Protein AF-A0AAD7J1I1-F1 (afdb_monomer)

Nearest PDB structures (foldseek):
  6vfk-assembly1_B  TM=2.186E-01  e=7.785E-01  synthetic construct
  4cr3-assembly1_S  TM=1.951E-01  e=7.842E+00  Saccharomyces cerevisiae

Secondary structure (DSSP, 8-state):
-------------SS---HHHHHH-GGGS--PPP--TTHHHHHHHHHTS-HHHHHHHHHHHH-HHHHHHHHHS-GGGS-GGGHHHHHHHHHHHHHHHHHS-HHHHHHTTSS-TTS-HHHHHHHHHHHHHHHHHHHHHHTT-HHHHHHHHHHHHHHHHHHT-GGGGG-HHHHHHTT-S-HHHHHHHHHHHGGG----GGGGSSGGG-GGGHHHHHHHHHHHHHH-TTSS-HHHHHHHHTTT-HHHHHHTSHHHHHH----HHHHHHHT-B-TTT--BTTTS----SSS-S-HHHHHHHHHHHHHHHHHHHHHHHHHHHHHHTT-

Structure (mmCIF, N/CA/C/O backbone):
data_AF-A0AAD7J1I1-F1
#
_entry.id   AF-A0AAD7J1I1-F1
#
loop_
_atom_site.group_PDB
_atom_site.id
_atom_site.type_symbol
_atom_site.label_atom_id
_atom_site.label_alt_id
_atom_site.label_comp_id
_atom_site.label_asym_id
_atom_site.label_entity_id
_atom_site.label_seq_id
_atom_site.pdbx_PDB_ins_code
_atom_site.Cartn_x
_atom_site.Cartn_y
_atom_site.Cartn_z
_atom_site.occupancy
_atom_site.B_iso_or_equiv
_atom_site.auth_seq_id
_atom_site.auth_comp_id
_atom_site.auth_asym_id
_atom_site.auth_atom_id
_atom_site.pdbx_PDB_model_num
ATOM 1 N N . MET A 1 1 ? -12.500 17.098 -21.695 1.00 29.34 1 MET A N 1
ATOM 2 C CA . MET A 1 1 ? -13.279 15.993 -21.097 1.00 29.34 1 MET A CA 1
ATOM 3 C C . MET A 1 1 ? -13.224 14.833 -22.074 1.00 29.34 1 MET A C 1
ATOM 5 O O . MET A 1 1 ? -13.901 14.888 -23.088 1.00 29.34 1 MET A O 1
ATOM 9 N N . MET A 1 2 ? -12.318 13.879 -21.853 1.00 24.81 2 MET A N 1
ATOM 10 C CA . MET A 1 2 ? -12.228 12.659 -22.660 1.00 24.81 2 MET A CA 1
ATOM 11 C C . MET A 1 2 ? -13.027 11.571 -21.945 1.00 24.81 2 MET A C 1
ATOM 13 O O . MET A 1 2 ? -12.661 11.165 -20.845 1.00 24.81 2 MET A O 1
ATOM 17 N N . GLU A 1 3 ? -14.133 11.144 -22.549 1.00 23.48 3 GLU A N 1
ATOM 18 C CA . GLU A 1 3 ? -14.830 9.921 -22.157 1.00 23.48 3 GLU A CA 1
ATOM 19 C C . GLU A 1 3 ? -13.952 8.717 -22.516 1.00 23.48 3 GLU A C 1
ATOM 21 O O . GLU A 1 3 ? -13.715 8.431 -23.691 1.00 23.48 3 GLU A O 1
ATOM 26 N N . PHE A 1 4 ? -13.472 7.999 -21.503 1.00 25.36 4 PHE A N 1
ATOM 27 C CA . PHE A 1 4 ? -12.880 6.679 -21.680 1.00 25.36 4 PHE A CA 1
ATOM 28 C C . PHE A 1 4 ? -14.007 5.651 -21.776 1.00 25.36 4 PHE A C 1
ATOM 30 O O . PHE A 1 4 ? -14.615 5.282 -20.772 1.00 25.36 4 PHE A O 1
ATOM 37 N N . ARG A 1 5 ? -14.291 5.177 -22.992 1.00 26.41 5 ARG A N 1
ATOM 38 C CA . ARG A 1 5 ? -15.084 3.961 -23.181 1.00 26.41 5 ARG A CA 1
ATOM 39 C C . ARG A 1 5 ? -14.188 2.756 -22.921 1.00 26.41 5 ARG A C 1
ATOM 41 O O . ARG A 1 5 ? -13.254 2.495 -23.675 1.00 26.41 5 ARG A O 1
ATOM 48 N N . VAL A 1 6 ? -14.491 2.043 -21.842 1.00 30.53 6 VAL A N 1
ATOM 49 C CA . VAL A 1 6 ? -14.031 0.676 -21.590 1.00 30.53 6 VAL A CA 1
ATOM 50 C C . VAL A 1 6 ? -14.635 -0.198 -22.693 1.00 30.53 6 VAL A C 1
ATOM 52 O O . VAL A 1 6 ? -15.801 -0.565 -22.619 1.00 30.53 6 VAL A O 1
ATOM 55 N N . LEU A 1 7 ? -13.881 -0.432 -23.768 1.00 28.47 7 LEU A N 1
ATOM 56 C CA . LEU A 1 7 ? -14.262 -1.357 -24.834 1.00 28.47 7 LEU A CA 1
ATOM 57 C C . LEU A 1 7 ? -13.761 -2.760 -24.479 1.00 28.47 7 LEU A C 1
ATOM 59 O O . LEU A 1 7 ? -12.559 -3.007 -24.438 1.00 28.47 7 LEU A O 1
ATOM 63 N N . ASP A 1 8 ? -14.733 -3.618 -24.177 1.00 25.89 8 ASP A N 1
ATOM 64 C CA . ASP A 1 8 ? -14.805 -5.063 -24.391 1.00 25.89 8 ASP A CA 1
ATOM 65 C C . ASP A 1 8 ? -13.510 -5.880 -24.250 1.00 25.89 8 ASP A C 1
ATOM 67 O O . ASP A 1 8 ? -12.739 -6.098 -25.186 1.00 25.89 8 ASP A O 1
ATOM 71 N N . LEU A 1 9 ? -13.367 -6.460 -23.054 1.00 31.67 9 LEU A N 1
ATOM 72 C CA . LEU A 1 9 ? -12.684 -7.731 -22.849 1.00 31.67 9 LEU A CA 1
ATOM 73 C C . LEU A 1 9 ? -13.368 -8.821 -23.692 1.00 31.67 9 LEU A C 1
ATOM 75 O O . LEU A 1 9 ? -14.356 -9.421 -23.277 1.00 31.67 9 LEU A O 1
ATOM 79 N N . VAL A 1 10 ? -12.782 -9.141 -24.840 1.00 26.36 10 VAL A N 1
ATOM 80 C CA . VAL A 1 10 ? -12.863 -10.485 -25.415 1.00 26.36 10 VAL A CA 1
ATOM 81 C C . VAL A 1 10 ? -11.433 -10.934 -25.662 1.00 26.36 10 VAL A C 1
ATOM 83 O O . VAL A 1 10 ? -10.796 -10.556 -26.644 1.00 26.36 10 VAL A O 1
ATOM 86 N N . MET A 1 11 ? -10.899 -11.724 -24.731 1.00 29.36 11 MET A N 1
ATOM 87 C CA . MET A 1 11 ? -9.698 -12.505 -24.998 1.00 29.36 11 MET A CA 1
ATOM 88 C C . MET A 1 11 ? -10.046 -13.516 -26.092 1.00 29.36 11 MET A C 1
ATOM 90 O O . MET A 1 11 ? -10.770 -14.477 -25.847 1.00 29.36 11 MET A O 1
ATOM 94 N N . VAL A 1 12 ? -9.569 -13.280 -27.313 1.00 28.20 12 VAL A N 1
ATOM 95 C CA . VAL A 1 12 ? -9.638 -14.270 -28.391 1.00 28.20 12 VAL A CA 1
ATOM 96 C C . VAL A 1 12 ? -8.556 -15.324 -28.119 1.00 28.20 12 VAL A C 1
ATOM 98 O O . VAL A 1 12 ? -7.382 -14.958 -28.020 1.00 28.20 12 VAL A O 1
ATOM 101 N N . PRO A 1 13 ? -8.895 -16.620 -27.989 1.00 35.59 13 PRO A N 1
ATOM 102 C CA . PRO A 1 13 ? -7.907 -17.669 -27.799 1.00 35.59 13 PRO A CA 1
ATOM 103 C C . PRO A 1 13 ? -7.256 -17.973 -29.151 1.00 35.59 13 PRO A C 1
ATOM 105 O O . PRO A 1 13 ? -7.807 -18.684 -29.987 1.00 35.59 13 PRO A O 1
ATOM 108 N N . GLY A 1 14 ? -6.081 -17.396 -29.379 1.00 34.22 14 GLY A N 1
ATOM 109 C CA . GLY A 1 14 ? -5.281 -17.669 -30.566 1.00 34.22 14 GLY A CA 1
ATOM 110 C C . GLY A 1 14 ? -3.841 -17.219 -30.368 1.00 34.22 14 GLY A C 1
ATOM 111 O O . GLY A 1 14 ? -3.523 -16.057 -30.584 1.00 34.22 14 GLY A O 1
ATOM 112 N N . ASN A 1 15 ? -2.981 -18.165 -29.988 1.00 37.38 15 ASN A N 1
ATOM 113 C CA . ASN A 1 15 ? -1.511 -18.090 -30.011 1.00 37.38 15 ASN A CA 1
ATOM 114 C C . ASN A 1 15 ? -0.779 -17.285 -28.923 1.00 37.38 15 ASN A C 1
ATOM 116 O O . ASN A 1 15 ? 0.412 -17.021 -29.081 1.00 37.38 15 ASN A O 1
ATOM 120 N N . ALA A 1 16 ? -1.409 -16.958 -27.796 1.00 40.34 16 ALA A N 1
ATOM 121 C CA . ALA A 1 16 ? -0.648 -16.561 -26.613 1.00 40.34 16 ALA A CA 1
ATOM 122 C C . ALA A 1 16 ? -0.355 -17.812 -25.779 1.00 40.34 16 ALA A C 1
ATOM 124 O O . ALA A 1 16 ? -1.265 -18.363 -25.159 1.00 40.34 16 ALA A O 1
ATOM 125 N N . GLY A 1 17 ? 0.902 -18.262 -25.780 1.00 46.44 17 GLY A N 1
ATOM 126 C CA . GLY A 1 17 ? 1.367 -19.176 -24.743 1.00 46.44 17 GLY A CA 1
ATOM 127 C C . GLY A 1 17 ? 1.052 -18.582 -23.370 1.00 46.44 17 GLY A C 1
ATOM 128 O O . GLY A 1 17 ? 1.041 -17.358 -23.197 1.00 46.44 17 GLY A O 1
ATOM 129 N N . THR A 1 18 ? 0.709 -19.425 -22.404 1.00 56.44 18 THR A N 1
ATOM 130 C CA . THR A 1 18 ? 0.341 -18.948 -21.066 1.00 56.44 18 THR A CA 1
ATOM 131 C C . THR A 1 18 ? 1.494 -18.129 -20.469 1.00 56.44 18 THR A C 1
ATOM 133 O O . THR A 1 18 ? 2.662 -18.375 -20.767 1.00 56.44 18 THR A O 1
ATOM 136 N N . ALA A 1 19 ? 1.207 -17.162 -19.588 1.00 50.47 19 ALA A N 1
ATOM 137 C CA . ALA A 1 19 ? 2.258 -16.390 -18.905 1.00 50.47 19 ALA A CA 1
ATOM 138 C C . ALA A 1 19 ? 3.308 -17.299 -18.222 1.00 50.47 19 ALA A C 1
ATOM 140 O O . ALA A 1 19 ? 4.477 -16.938 -18.111 1.00 50.47 19 ALA A O 1
ATOM 141 N N . LYS A 1 20 ? 2.889 -18.510 -17.836 1.00 50.19 20 LYS A N 1
ATOM 142 C CA . LYS A 1 20 ? 3.739 -19.583 -17.323 1.00 50.19 20 LYS A CA 1
ATOM 143 C C . LYS A 1 20 ? 4.720 -20.130 -18.374 1.00 50.19 20 LYS A C 1
ATOM 145 O O . LYS A 1 20 ? 5.903 -20.243 -18.085 1.00 50.19 20 LYS A O 1
ATOM 150 N N . GLU A 1 21 ? 4.270 -20.394 -19.599 1.00 55.12 21 GLU A N 1
ATOM 151 C CA . GLU A 1 21 ? 5.130 -20.862 -20.703 1.00 55.12 21 GLU A CA 1
ATOM 152 C C . GLU A 1 21 ? 6.174 -19.814 -21.111 1.00 55.12 21 GLU A C 1
ATOM 154 O O . GLU A 1 21 ? 7.319 -20.155 -21.405 1.00 55.12 21 GLU A O 1
ATOM 159 N N . MET A 1 22 ? 5.819 -18.525 -21.073 1.00 51.75 22 MET A N 1
ATOM 160 C CA . MET A 1 22 ? 6.777 -17.442 -21.339 1.00 51.75 22 MET A CA 1
ATOM 161 C C . MET A 1 22 ? 7.829 -17.296 -20.227 1.00 51.75 22 MET A C 1
ATOM 163 O O . MET A 1 22 ? 8.936 -16.828 -20.486 1.00 51.75 22 MET A O 1
ATOM 167 N N . GLN A 1 23 ? 7.500 -17.695 -18.995 1.00 51.28 23 GLN A N 1
ATOM 168 C CA . GLN A 1 23 ? 8.418 -17.657 -17.855 1.00 51.28 23 GLN A CA 1
ATOM 169 C C . GLN A 1 23 ? 9.436 -18.807 -17.880 1.00 51.28 23 GLN A C 1
ATOM 171 O O . GLN A 1 23 ? 10.553 -18.639 -17.392 1.00 51.28 23 GLN A O 1
ATOM 176 N N . GLU A 1 24 ? 9.061 -19.961 -18.433 1.00 60.38 24 GLU A N 1
ATOM 177 C CA . GLU A 1 24 ? 9.880 -21.178 -18.423 1.00 60.38 24 GLU A CA 1
ATOM 178 C C . GLU A 1 24 ? 10.941 -21.219 -19.539 1.00 60.38 24 GLU A C 1
ATOM 180 O O . GLU A 1 24 ? 11.884 -21.998 -19.425 1.00 60.38 24 GLU A O 1
ATOM 185 N N . ARG A 1 25 ? 10.821 -20.392 -20.593 1.00 61.00 25 ARG A N 1
ATOM 186 C CA . ARG A 1 25 ? 11.729 -20.403 -21.763 1.00 61.00 25 ARG A CA 1
ATOM 187 C C . ARG A 1 25 ? 12.093 -18.998 -22.281 1.00 61.00 25 ARG A C 1
ATOM 189 O O . ARG A 1 25 ? 11.770 -18.658 -23.419 1.00 61.00 25 ARG A O 1
ATOM 196 N N . PRO A 1 26 ? 12.714 -18.130 -21.465 1.00 48.97 26 PRO A N 1
ATOM 197 C CA . PRO A 1 26 ? 12.995 -16.744 -21.852 1.00 48.97 26 PRO A CA 1
ATOM 198 C C . PRO A 1 26 ? 13.961 -16.600 -23.046 1.00 48.97 26 PRO A C 1
ATOM 200 O O . PRO A 1 26 ? 13.913 -15.587 -23.739 1.00 48.97 26 PRO A O 1
ATOM 203 N N . GLU A 1 27 ? 14.815 -17.592 -23.302 1.00 53.09 27 GLU A N 1
ATOM 204 C CA . GLU A 1 27 ? 15.823 -17.612 -24.372 1.00 53.09 27 GLU A CA 1
ATOM 205 C C . GLU A 1 27 ? 15.269 -17.745 -25.799 1.00 53.09 27 GLU A C 1
ATOM 207 O O . GLU A 1 27 ? 15.967 -17.397 -26.749 1.00 53.09 27 GLU A O 1
ATOM 212 N N . ASP A 1 28 ? 14.024 -18.195 -25.968 1.00 55.00 28 ASP A N 1
ATOM 213 C CA . ASP A 1 28 ? 13.433 -18.427 -27.294 1.00 55.00 28 ASP A CA 1
ATOM 214 C C . ASP A 1 28 ? 12.811 -17.172 -27.928 1.00 55.00 28 ASP A C 1
ATOM 216 O O . ASP A 1 28 ? 12.264 -17.228 -29.032 1.00 55.00 28 ASP A O 1
ATOM 220 N N . TYR A 1 29 ? 12.865 -16.028 -27.243 1.00 52.59 29 TYR A N 1
ATOM 221 C CA . TYR A 1 29 ? 12.223 -14.795 -27.689 1.00 52.59 29 TYR A CA 1
ATOM 222 C C . TYR A 1 29 ? 13.262 -13.777 -28.179 1.00 52.59 29 TYR A C 1
ATOM 224 O O . TYR A 1 29 ? 14.053 -13.241 -27.404 1.00 52.59 29 TYR A O 1
ATOM 232 N N . GLU A 1 30 ? 13.229 -13.458 -29.477 1.00 43.00 30 GLU A N 1
ATOM 233 C CA . GLU A 1 30 ? 14.039 -12.382 -30.059 1.00 43.00 30 GLU A CA 1
ATOM 234 C C . GLU A 1 30 ? 13.600 -11.010 -29.508 1.00 43.00 30 GLU A C 1
ATOM 236 O O . GLU A 1 30 ? 12.418 -10.642 -29.536 1.00 43.00 30 GLU A O 1
ATOM 241 N N . VAL A 1 31 ? 14.560 -10.227 -29.003 1.00 43.62 31 VAL A N 1
ATOM 242 C CA . VAL A 1 31 ? 14.321 -8.873 -28.481 1.00 43.62 31 VAL A CA 1
ATOM 243 C C . VAL A 1 31 ? 13.973 -7.944 -29.648 1.00 43.62 31 VAL A C 1
ATOM 245 O O . VAL A 1 31 ? 14.848 -7.448 -30.350 1.00 43.62 31 VAL A O 1
ATOM 248 N N . VAL A 1 32 ? 12.677 -7.708 -29.858 1.00 42.94 32 VAL A N 1
ATOM 249 C CA . VAL A 1 32 ? 12.174 -6.816 -30.914 1.00 42.94 32 VAL A CA 1
ATOM 250 C C . VAL A 1 32 ? 12.535 -5.359 -30.611 1.00 42.94 32 VAL A C 1
ATOM 252 O O . VAL A 1 32 ? 12.213 -4.834 -29.543 1.00 42.94 32 VAL A O 1
ATOM 255 N N . THR A 1 33 ? 13.168 -4.701 -31.581 1.00 43.03 33 THR A N 1
ATOM 256 C CA . THR A 1 33 ? 13.601 -3.301 -31.539 1.00 43.03 33 THR A CA 1
ATOM 257 C C . THR A 1 33 ? 12.417 -2.346 -31.353 1.00 43.03 33 THR A C 1
ATOM 259 O O . THR A 1 33 ? 11.437 -2.393 -32.097 1.00 43.03 33 THR A O 1
ATOM 262 N N . LEU A 1 34 ? 12.493 -1.464 -30.353 1.00 46.81 34 LEU A N 1
ATOM 263 C CA . LEU A 1 34 ? 11.453 -0.475 -30.058 1.00 46.81 34 LEU A CA 1
ATOM 264 C C . LEU A 1 34 ? 11.608 0.757 -30.969 1.00 46.81 34 LEU A C 1
ATOM 266 O O . LEU A 1 34 ? 12.658 1.399 -30.974 1.00 46.81 34 LEU A O 1
ATOM 270 N N . ILE A 1 35 ? 10.565 1.113 -31.723 1.00 43.22 35 ILE A N 1
ATOM 271 C CA . ILE A 1 35 ? 10.581 2.264 -32.640 1.00 43.22 35 ILE A CA 1
ATOM 272 C C . ILE A 1 35 ? 10.202 3.538 -31.867 1.00 43.22 35 ILE A C 1
ATOM 274 O O . ILE A 1 35 ? 9.043 3.726 -31.507 1.00 43.22 35 ILE A O 1
ATOM 278 N N . TYR A 1 36 ? 11.171 4.432 -31.641 1.00 48.69 36 TYR A N 1
ATOM 279 C CA . TYR A 1 36 ? 10.966 5.762 -31.044 1.00 48.69 36 TYR A CA 1
ATOM 280 C C . TYR A 1 36 ? 11.520 6.883 -31.948 1.00 48.69 36 TYR A C 1
ATOM 282 O O . TYR A 1 36 ? 12.466 6.644 -32.695 1.00 48.69 36 TYR A O 1
ATOM 290 N N . PRO A 1 37 ? 11.032 8.140 -31.857 1.00 45.97 37 PRO A N 1
ATOM 291 C CA . PRO A 1 37 ? 11.545 9.266 -32.657 1.00 45.97 37 PRO A CA 1
ATOM 292 C C . PRO A 1 37 ? 13.001 9.680 -32.344 1.00 45.97 37 PRO A C 1
ATOM 294 O O . PRO A 1 37 ? 13.551 10.552 -33.003 1.00 45.97 37 PRO A O 1
ATOM 297 N N . ASN A 1 38 ? 13.643 9.027 -31.370 1.00 57.22 38 ASN A N 1
ATOM 298 C CA . ASN A 1 38 ? 15.085 9.052 -31.096 1.00 57.22 38 ASN A CA 1
ATOM 299 C C . ASN A 1 38 ? 15.612 7.612 -30.897 1.00 57.22 38 ASN A C 1
ATOM 301 O O . ASN A 1 38 ? 16.406 7.340 -29.993 1.00 57.22 38 ASN A O 1
ATOM 305 N N . ALA A 1 39 ? 15.119 6.674 -31.722 1.00 61.62 39 ALA A N 1
ATOM 306 C CA . ALA A 1 39 ? 15.289 5.226 -31.566 1.00 61.62 39 ALA A CA 1
ATOM 307 C C . ALA A 1 39 ? 16.732 4.830 -31.268 1.00 61.62 39 ALA A C 1
ATOM 309 O O . ALA A 1 39 ? 16.972 4.102 -30.319 1.00 61.62 39 ALA A O 1
ATOM 310 N N . ARG A 1 40 ? 17.702 5.389 -31.996 1.00 71.56 40 ARG A N 1
ATOM 311 C CA . ARG A 1 40 ? 19.099 4.948 -31.921 1.00 71.56 40 ARG A CA 1
ATOM 312 C C . ARG A 1 40 ? 19.763 5.200 -30.562 1.00 71.56 40 ARG A C 1
ATOM 314 O O . ARG A 1 40 ? 20.509 4.354 -30.085 1.00 71.56 40 ARG A O 1
ATOM 321 N N . ALA A 1 41 ? 19.505 6.343 -29.925 1.00 66.75 41 ALA A N 1
ATOM 322 C CA . ALA A 1 41 ? 20.088 6.645 -28.614 1.00 66.75 41 ALA A CA 1
ATOM 323 C C . ALA A 1 41 ? 19.421 5.819 -27.503 1.00 66.75 41 ALA A C 1
ATOM 325 O O . ALA A 1 41 ? 20.097 5.295 -26.621 1.00 66.75 41 ALA A O 1
ATOM 326 N N . VAL A 1 42 ? 18.097 5.660 -27.581 1.00 68.94 42 VAL A N 1
ATOM 327 C CA . VAL A 1 42 ? 17.320 4.822 -26.657 1.00 68.94 42 VAL A CA 1
ATOM 328 C C . VAL A 1 42 ? 17.704 3.349 -26.807 1.00 68.94 42 VAL A C 1
ATOM 330 O O . VAL A 1 42 ? 17.828 2.649 -25.809 1.00 68.94 42 VAL A O 1
ATOM 333 N N . GLU A 1 43 ? 17.960 2.895 -28.030 1.00 76.06 43 GLU A N 1
ATOM 334 C CA . GLU A 1 43 ? 18.371 1.532 -28.354 1.00 76.06 43 GLU A CA 1
ATOM 335 C C . GLU A 1 43 ? 19.767 1.213 -27.815 1.00 76.06 43 GLU A C 1
ATOM 337 O O . GLU A 1 43 ? 19.942 0.181 -27.175 1.00 76.06 43 GLU A O 1
ATOM 342 N N . LEU A 1 44 ? 20.740 2.118 -27.969 1.00 78.12 44 LEU A N 1
ATOM 343 C CA . LEU A 1 44 ? 22.075 1.941 -27.385 1.00 78.12 44 LEU A CA 1
ATOM 344 C C . LEU A 1 44 ? 22.027 1.878 -25.851 1.00 78.12 44 LEU A C 1
ATOM 346 O O . LEU A 1 44 ? 22.687 1.035 -25.244 1.00 78.12 44 LEU A O 1
ATOM 350 N N . ILE A 1 45 ? 21.209 2.726 -25.216 1.00 77.19 45 ILE A N 1
ATOM 351 C CA . ILE A 1 45 ? 20.998 2.674 -23.762 1.00 77.19 45 ILE A CA 1
ATOM 352 C C . ILE A 1 45 ? 20.313 1.357 -23.375 1.00 77.19 45 ILE A C 1
ATOM 354 O O . ILE A 1 45 ? 20.743 0.707 -22.425 1.00 77.19 45 ILE A O 1
ATOM 358 N N . ALA A 1 46 ? 19.296 0.923 -24.126 1.00 76.00 46 ALA A N 1
ATOM 359 C CA . ALA A 1 46 ? 18.590 -0.334 -23.887 1.00 76.00 46 ALA A CA 1
ATOM 360 C C . ALA A 1 46 ? 19.510 -1.558 -24.037 1.00 76.00 46 ALA A C 1
ATOM 362 O O . ALA A 1 46 ? 19.411 -2.503 -23.255 1.00 76.00 46 ALA A O 1
ATOM 363 N N . GLN A 1 47 ? 20.450 -1.533 -24.987 1.00 85.31 47 GLN A N 1
ATOM 364 C CA . GLN A 1 47 ? 21.453 -2.584 -25.177 1.00 85.31 47 GLN A CA 1
ATOM 365 C C . GLN A 1 47 ? 22.408 -2.708 -23.983 1.00 85.31 47 GLN A C 1
ATOM 367 O O . GLN A 1 47 ? 22.838 -3.821 -23.676 1.00 85.31 47 GLN A O 1
ATOM 372 N N . ALA A 1 48 ? 22.683 -1.613 -23.273 1.00 90.25 48 ALA A N 1
ATOM 373 C CA . ALA A 1 48 ? 23.518 -1.617 -22.073 1.00 90.25 48 ALA A CA 1
ATOM 374 C C . ALA A 1 48 ? 22.777 -2.070 -20.799 1.00 90.25 48 ALA A C 1
ATOM 376 O O . ALA A 1 48 ? 23.419 -2.295 -19.774 1.00 90.25 48 ALA A O 1
ATOM 377 N N . LEU A 1 49 ? 21.446 -2.221 -20.834 1.00 91.00 49 LEU A N 1
ATOM 378 C CA . LEU A 1 49 ? 20.689 -2.632 -19.652 1.00 91.00 49 LEU A CA 1
ATOM 379 C C . LEU A 1 49 ? 20.978 -4.095 -19.265 1.00 91.00 49 LEU A C 1
ATOM 381 O O . LEU A 1 49 ? 21.166 -4.951 -20.144 1.00 91.00 49 LEU A O 1
ATOM 385 N N . PRO A 1 50 ? 20.944 -4.417 -17.960 1.00 93.62 50 PRO A N 1
ATOM 386 C CA . PRO A 1 50 ? 20.953 -5.795 -17.489 1.00 93.62 50 PRO A CA 1
ATOM 387 C C . PRO A 1 50 ? 19.833 -6.633 -18.123 1.00 93.62 50 PRO A C 1
ATOM 389 O O . PRO A 1 50 ? 18.748 -6.125 -18.420 1.00 93.62 50 PRO A O 1
ATOM 392 N N . MET A 1 51 ? 20.073 -7.935 -18.301 1.00 90.62 51 MET A N 1
ATOM 393 C CA . MET A 1 51 ? 19.133 -8.833 -18.987 1.00 90.62 51 MET A CA 1
ATOM 394 C C . MET A 1 51 ? 17.745 -8.856 -18.335 1.00 90.62 51 MET A C 1
ATOM 396 O O . MET A 1 51 ? 16.733 -8.807 -19.030 1.00 90.62 51 MET A O 1
ATOM 400 N N . HIS A 1 52 ? 17.671 -8.872 -17.002 1.00 91.38 52 HIS A N 1
ATOM 401 C CA . HIS A 1 52 ? 16.387 -8.897 -16.295 1.00 91.38 52 HIS A CA 1
ATOM 402 C C . HIS A 1 52 ? 15.549 -7.637 -16.546 1.00 91.38 52 HIS A C 1
ATOM 404 O O . HIS A 1 52 ? 14.323 -7.721 -16.595 1.00 91.38 52 HIS A O 1
ATOM 410 N N . LEU A 1 53 ? 16.195 -6.488 -16.755 1.00 94.12 53 LEU A N 1
ATOM 411 C CA . LEU A 1 53 ? 15.516 -5.233 -17.057 1.00 94.12 53 LEU A CA 1
ATOM 412 C C . LEU A 1 53 ? 15.066 -5.171 -18.520 1.00 94.12 53 LEU A C 1
ATOM 414 O O . LEU A 1 53 ? 13.966 -4.699 -18.805 1.00 94.12 53 LEU A O 1
ATOM 418 N N . LYS A 1 54 ? 15.869 -5.723 -19.442 1.00 90.88 54 LYS A N 1
ATOM 419 C CA . LYS A 1 54 ? 15.458 -5.930 -20.841 1.00 90.88 54 LYS A CA 1
ATOM 420 C C . LYS A 1 54 ? 14.208 -6.802 -20.924 1.00 90.88 54 LYS A C 1
ATOM 422 O O . LYS A 1 54 ? 13.272 -6.436 -21.627 1.00 90.88 54 LYS A O 1
ATOM 427 N N . LEU A 1 55 ? 14.162 -7.899 -20.164 1.00 89.81 55 LEU A N 1
ATOM 428 C CA . LEU A 1 55 ? 12.988 -8.771 -20.090 1.00 89.81 55 LEU A CA 1
ATOM 429 C C . LEU A 1 55 ? 11.768 -8.034 -19.524 1.00 89.81 55 LEU A C 1
ATOM 431 O O . LEU A 1 55 ? 10.692 -8.108 -20.112 1.00 89.81 55 LEU A O 1
ATOM 435 N N . ALA A 1 56 ? 11.924 -7.273 -18.437 1.00 94.56 56 ALA A N 1
ATOM 436 C CA . ALA A 1 56 ? 10.820 -6.497 -17.871 1.00 94.56 56 ALA A CA 1
ATOM 437 C C . ALA A 1 56 ? 10.246 -5.492 -18.890 1.00 94.56 56 ALA A C 1
ATOM 439 O O . ALA A 1 56 ? 9.033 -5.451 -19.105 1.00 94.56 56 ALA A O 1
ATOM 440 N N . LEU A 1 57 ? 11.113 -4.736 -19.575 1.00 93.00 57 LEU A N 1
ATOM 441 C CA . LEU A 1 57 ? 10.716 -3.804 -20.636 1.00 93.00 57 LEU A CA 1
ATOM 442 C C . LEU A 1 57 ? 10.072 -4.517 -21.830 1.00 93.00 57 LEU A C 1
ATOM 444 O O . LEU A 1 57 ? 9.083 -4.022 -22.374 1.00 93.00 57 LEU A O 1
ATOM 448 N N . PHE A 1 58 ? 10.601 -5.673 -22.235 1.00 90.69 58 PHE A N 1
ATOM 449 C CA . PHE A 1 58 ? 10.026 -6.487 -23.302 1.00 90.69 58 PHE A CA 1
ATOM 450 C C . PHE A 1 58 ? 8.593 -6.900 -22.958 1.00 90.69 58 PHE A C 1
ATOM 452 O O . PHE A 1 58 ? 7.678 -6.630 -23.735 1.00 90.69 58 PHE A O 1
ATOM 459 N N . PHE A 1 59 ? 8.366 -7.466 -21.771 1.00 92.31 59 PHE A N 1
ATOM 460 C CA . PHE A 1 59 ? 7.033 -7.893 -21.350 1.00 92.31 59 PHE A CA 1
ATOM 461 C C . PHE A 1 59 ? 6.061 -6.727 -21.174 1.00 92.31 59 PHE A C 1
ATOM 463 O O . PHE A 1 59 ? 4.918 -6.839 -21.607 1.00 92.31 59 PHE A O 1
ATOM 470 N N . ASN A 1 60 ? 6.508 -5.590 -20.633 1.00 94.38 60 ASN A N 1
ATOM 471 C CA . ASN A 1 60 ? 5.678 -4.386 -20.542 1.00 94.38 60 ASN A CA 1
ATOM 472 C C . ASN A 1 60 ? 5.190 -3.916 -21.926 1.00 94.38 60 ASN A C 1
ATOM 474 O O . ASN A 1 60 ? 4.050 -3.480 -22.068 1.00 94.38 60 ASN A O 1
ATOM 478 N N . ASN A 1 61 ? 6.028 -4.055 -22.959 1.00 89.75 61 ASN A N 1
ATOM 479 C CA . ASN A 1 61 ? 5.677 -3.694 -24.333 1.00 89.75 61 ASN A CA 1
ATOM 480 C C . ASN A 1 61 ? 4.841 -4.758 -25.057 1.00 89.75 61 ASN A C 1
ATOM 482 O O . ASN A 1 61 ? 3.992 -4.413 -25.876 1.00 89.75 61 ASN A O 1
ATOM 486 N N . LYS A 1 62 ? 5.073 -6.047 -24.786 1.00 90.94 62 LYS A N 1
ATOM 487 C CA . LYS A 1 62 ? 4.350 -7.152 -25.437 1.00 90.94 62 LYS A CA 1
ATOM 488 C C . LYS A 1 62 ? 3.003 -7.460 -24.793 1.00 90.94 62 LYS A C 1
ATOM 490 O O . LYS A 1 62 ? 2.101 -7.915 -25.488 1.00 90.94 62 LYS A O 1
ATOM 495 N N . LEU A 1 63 ? 2.850 -7.180 -23.501 1.00 92.88 63 LEU A N 1
ATOM 496 C CA . LEU A 1 63 ? 1.640 -7.449 -22.722 1.00 92.88 63 LEU A CA 1
ATOM 497 C C . LEU A 1 63 ? 1.056 -6.157 -22.112 1.00 92.88 63 LEU A C 1
ATOM 499 O O . LEU A 1 63 ? 0.746 -6.129 -20.918 1.00 92.88 63 LEU A O 1
ATOM 503 N N . PRO A 1 64 ? 0.859 -5.073 -22.890 1.00 93.38 64 PRO A N 1
ATOM 504 C CA . PRO A 1 64 ? 0.506 -3.763 -22.337 1.00 93.38 64 PRO A CA 1
ATOM 505 C C . PRO A 1 64 ? -0.840 -3.780 -21.602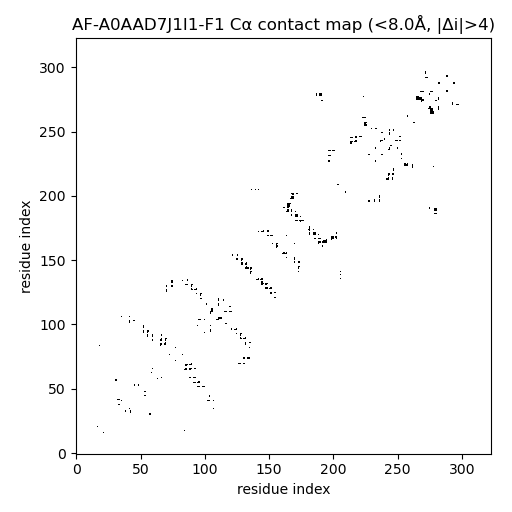 1.00 93.38 64 PRO A C 1
ATOM 507 O O . PRO A 1 64 ? -1.019 -3.068 -20.615 1.00 93.38 64 PRO A O 1
ATOM 510 N N . ASN A 1 65 ? -1.779 -4.621 -22.044 1.00 94.38 65 ASN A N 1
ATOM 511 C CA . ASN A 1 65 ? -3.085 -4.759 -21.407 1.00 94.38 65 ASN A CA 1
ATOM 512 C C . ASN A 1 65 ? -2.985 -5.416 -20.029 1.00 94.38 65 ASN A C 1
ATOM 514 O O . ASN A 1 65 ? -3.667 -4.967 -19.117 1.00 94.38 65 ASN A O 1
ATOM 518 N N . LEU A 1 66 ? -2.108 -6.412 -19.847 1.00 96.00 66 LEU A N 1
ATOM 519 C CA . LEU A 1 66 ? -1.893 -7.030 -18.538 1.00 96.00 66 LEU A CA 1
ATOM 520 C C . LEU A 1 66 ? -1.287 -6.021 -17.560 1.00 96.00 66 LEU A C 1
ATOM 522 O O . LEU A 1 66 ? -1.779 -5.891 -16.444 1.00 96.00 66 LEU A O 1
ATOM 526 N N . PHE A 1 67 ? -0.266 -5.268 -17.979 1.00 97.25 67 PHE A N 1
ATOM 527 C CA . PHE A 1 67 ? 0.364 -4.251 -17.130 1.00 97.25 67 PHE A CA 1
ATOM 528 C C . PHE A 1 67 ? -0.623 -3.139 -16.753 1.00 97.25 67 PHE A C 1
ATOM 530 O O . PHE A 1 67 ? -0.743 -2.800 -15.576 1.00 97.25 67 PHE A O 1
ATOM 537 N N . ARG A 1 68 ? -1.391 -2.622 -17.723 1.00 95.25 68 ARG A N 1
ATOM 538 C CA . ARG A 1 68 ? -2.436 -1.617 -17.467 1.00 95.25 68 ARG A CA 1
ATOM 539 C C . ARG A 1 68 ? -3.533 -2.154 -16.559 1.00 95.25 68 ARG A C 1
ATOM 541 O O . ARG A 1 68 ? -3.870 -1.490 -15.586 1.00 95.25 68 ARG A O 1
ATOM 548 N N . PHE A 1 69 ? -4.061 -3.344 -16.847 1.00 96.25 69 PHE A N 1
ATOM 549 C CA . PHE A 1 69 ? -5.073 -3.985 -16.013 1.00 96.25 69 PHE A CA 1
ATOM 550 C C . PHE A 1 69 ? -4.563 -4.114 -14.580 1.00 96.25 69 PHE A C 1
ATOM 552 O O . PHE A 1 69 ? -5.161 -3.539 -13.683 1.00 96.25 69 PHE A O 1
ATOM 559 N N . SER A 1 70 ? -3.397 -4.734 -14.386 1.00 97.44 70 SER A N 1
ATOM 560 C CA . SER A 1 70 ? -2.798 -4.948 -13.062 1.00 97.44 70 SER A CA 1
ATOM 561 C C . SER A 1 70 ? -2.558 -3.646 -12.293 1.00 97.44 70 SER A C 1
ATOM 563 O O . SER A 1 70 ? -2.670 -3.623 -11.072 1.00 97.44 70 SER A O 1
ATOM 565 N N . TYR A 1 71 ? -2.218 -2.556 -12.990 1.00 97.38 71 TYR A N 1
ATOM 566 C CA . TYR A 1 71 ? -1.932 -1.265 -12.367 1.00 97.38 71 TYR A CA 1
ATOM 567 C C . TYR A 1 71 ? -3.190 -0.446 -12.027 1.00 97.38 71 TYR A C 1
ATOM 569 O O . TYR A 1 71 ? -3.185 0.263 -11.019 1.00 97.38 71 TYR A O 1
ATOM 577 N N . PHE A 1 72 ? -4.253 -0.524 -12.838 1.00 95.62 72 PHE A N 1
ATOM 578 C CA . PHE A 1 72 ? -5.440 0.338 -12.707 1.00 95.62 72 PHE A CA 1
ATOM 579 C C . PHE A 1 72 ? -6.680 -0.349 -12.115 1.00 95.62 72 PHE A C 1
ATOM 581 O O . PHE A 1 72 ? -7.530 0.343 -11.560 1.00 95.62 72 PHE A O 1
ATOM 588 N N . VAL A 1 73 ? -6.807 -1.676 -12.212 1.00 94.62 73 VAL A N 1
ATOM 589 C CA . VAL A 1 73 ? -7.953 -2.424 -11.661 1.00 94.62 73 VAL A CA 1
ATOM 590 C C . VAL A 1 73 ? -7.998 -2.313 -10.137 1.00 94.62 73 VAL A C 1
ATOM 592 O O . VAL A 1 73 ? -6.946 -2.286 -9.505 1.00 94.62 73 VAL A O 1
ATOM 595 N N . LEU A 1 74 ? -9.177 -2.262 -9.513 1.00 90.44 74 LEU A N 1
ATOM 596 C CA . LEU A 1 74 ? -9.275 -2.345 -8.052 1.00 90.44 74 LEU A CA 1
ATOM 597 C C . LEU A 1 74 ? -8.910 -3.752 -7.572 1.00 90.44 74 LEU A C 1
ATOM 599 O O . LEU A 1 74 ? -9.200 -4.739 -8.239 1.00 90.44 74 LEU A O 1
ATOM 603 N N . ASP A 1 75 ? -8.297 -3.855 -6.393 1.00 91.12 75 ASP A N 1
ATOM 604 C CA . ASP A 1 75 ? -7.693 -5.116 -5.946 1.00 91.12 75 ASP A CA 1
ATOM 605 C C . ASP A 1 75 ? -8.720 -6.253 -5.794 1.00 91.12 75 ASP A C 1
ATOM 607 O O . ASP A 1 75 ? -8.412 -7.413 -6.063 1.00 91.12 75 ASP A O 1
ATOM 611 N N . GLN A 1 76 ? -9.943 -5.898 -5.393 1.00 89.56 76 GLN A N 1
ATOM 612 C CA . GLN A 1 76 ? -11.087 -6.797 -5.205 1.00 89.56 76 GLN A CA 1
ATOM 613 C C . GLN A 1 76 ? -11.737 -7.261 -6.517 1.00 89.56 76 GLN A C 1
ATOM 615 O O . GLN A 1 76 ? -12.417 -8.282 -6.528 1.00 89.56 76 GLN A O 1
ATOM 620 N N . ASP A 1 77 ? -11.509 -6.528 -7.609 1.00 92.12 77 ASP A N 1
ATOM 621 C CA . ASP A 1 77 ? -12.079 -6.826 -8.925 1.00 92.12 77 ASP A CA 1
ATOM 622 C C . ASP A 1 77 ? -11.152 -7.734 -9.749 1.00 92.12 77 ASP A C 1
ATOM 624 O O . ASP A 1 77 ? -11.459 -8.046 -10.897 1.00 92.12 77 ASP A O 1
ATOM 628 N N . VAL A 1 78 ? -10.010 -8.157 -9.189 1.00 93.69 78 VAL A N 1
ATOM 629 C CA . VAL A 1 78 ? -9.072 -9.082 -9.837 1.00 93.69 78 VAL A CA 1
ATOM 630 C C . VAL A 1 78 ? -9.523 -10.527 -9.615 1.00 93.69 78 VAL A C 1
ATOM 632 O O . VAL A 1 78 ? -9.463 -11.005 -8.474 1.00 93.69 78 VAL A O 1
ATOM 635 N N . PRO A 1 79 ? -9.911 -11.255 -10.682 1.00 95.00 79 PRO A N 1
ATOM 636 C CA . PRO A 1 79 ? -10.236 -12.672 -10.584 1.00 95.00 79 PRO A CA 1
ATOM 637 C C . PRO A 1 79 ? -9.073 -13.489 -10.003 1.00 95.00 79 PRO A C 1
ATOM 639 O O . PRO A 1 79 ? -7.897 -13.172 -10.202 1.00 95.00 79 PRO A O 1
ATOM 642 N N . GLU A 1 80 ? -9.393 -14.537 -9.246 1.00 93.69 80 GLU A N 1
ATOM 643 C CA . GLU A 1 80 ? -8.388 -15.333 -8.532 1.00 93.69 80 GLU A CA 1
ATOM 644 C C . GLU A 1 80 ? -7.398 -16.025 -9.483 1.00 93.69 80 GLU A C 1
ATOM 646 O O . GLU A 1 80 ? -6.198 -16.055 -9.211 1.00 93.69 80 GLU A O 1
ATOM 651 N N . ASP A 1 81 ? -7.880 -16.497 -10.632 1.00 95.81 81 ASP A N 1
ATOM 652 C CA . ASP A 1 81 ? -7.109 -17.194 -11.664 1.00 95.81 81 ASP A CA 1
ATOM 653 C C . ASP A 1 81 ? -6.093 -16.296 -12.390 1.00 95.81 81 ASP A C 1
ATOM 655 O O . ASP A 1 81 ? -5.057 -16.783 -12.845 1.00 95.81 81 ASP A O 1
ATOM 659 N N . VAL A 1 82 ? -6.330 -14.981 -12.451 1.00 96.56 82 VAL A N 1
ATOM 660 C CA . VAL A 1 82 ? -5.393 -14.016 -13.060 1.00 96.56 82 VAL A CA 1
ATOM 661 C C . VAL A 1 82 ? -4.526 -13.277 -12.037 1.00 96.56 82 VAL A C 1
ATOM 663 O O . VAL A 1 82 ? -3.593 -12.565 -12.416 1.00 96.56 82 VAL A O 1
ATOM 666 N N . ARG A 1 83 ? -4.778 -13.453 -10.734 1.00 95.75 83 ARG A N 1
ATOM 667 C CA . ARG A 1 83 ? -4.087 -12.717 -9.662 1.00 95.75 83 ARG A CA 1
ATOM 668 C C . ARG A 1 83 ? -2.572 -12.901 -9.691 1.00 95.75 83 ARG A C 1
ATOM 670 O O . ARG A 1 83 ? -1.835 -11.934 -9.499 1.00 95.75 83 ARG A O 1
ATOM 677 N N . ASP A 1 84 ? -2.098 -14.113 -9.965 1.00 97.00 84 ASP A N 1
ATOM 678 C CA . ASP A 1 84 ? -0.662 -14.397 -10.048 1.00 97.00 84 ASP A CA 1
ATOM 679 C C . ASP A 1 84 ? 0.002 -13.705 -11.244 1.00 97.00 84 ASP A C 1
ATOM 681 O O . ASP A 1 84 ? 1.123 -13.204 -11.116 1.00 97.00 84 ASP A O 1
ATOM 685 N N . ALA A 1 85 ? -0.711 -13.576 -12.366 1.00 97.38 85 ALA A N 1
ATOM 686 C CA . ALA A 1 85 ? -0.247 -12.791 -13.506 1.00 97.38 85 ALA A CA 1
ATOM 687 C C . ALA A 1 85 ? -0.176 -11.294 -13.163 1.00 97.38 85 ALA A C 1
ATOM 689 O O . ALA A 1 85 ? 0.796 -10.633 -13.535 1.00 97.38 85 ALA A O 1
ATOM 690 N N . CYS A 1 86 ? -1.139 -10.769 -12.393 1.00 97.88 86 CYS A N 1
ATOM 691 C CA . CYS A 1 86 ? -1.098 -9.385 -11.915 1.00 97.88 86 CYS A CA 1
ATOM 692 C C . CYS A 1 86 ? 0.074 -9.131 -10.958 1.00 97.88 86 CYS A C 1
ATOM 694 O O . CYS A 1 86 ? 0.794 -8.144 -11.114 1.00 97.88 86 CYS A O 1
ATOM 696 N N . ILE A 1 87 ? 0.312 -10.034 -9.998 1.00 97.69 87 ILE A N 1
ATOM 697 C CA . ILE A 1 87 ? 1.466 -9.965 -9.084 1.00 97.69 87 ILE A CA 1
ATOM 698 C C . ILE A 1 87 ? 2.774 -9.952 -9.884 1.00 97.69 87 ILE A C 1
ATOM 700 O O . ILE A 1 87 ? 3.651 -9.125 -9.625 1.00 97.69 87 ILE A O 1
ATOM 704 N N . TRP A 1 88 ? 2.903 -10.839 -10.874 1.00 97.94 88 TRP A N 1
ATOM 705 C CA . TRP A 1 88 ? 4.077 -10.893 -11.739 1.00 97.94 88 TRP A CA 1
ATOM 706 C C . TRP A 1 88 ? 4.263 -9.597 -12.540 1.00 97.94 88 TRP A C 1
ATOM 708 O O . TRP A 1 88 ? 5.348 -9.009 -12.491 1.00 97.94 88 TRP A O 1
ATOM 718 N N . ALA A 1 89 ? 3.215 -9.098 -13.201 1.00 98.00 89 ALA A N 1
ATOM 719 C CA . ALA A 1 89 ? 3.284 -7.880 -14.007 1.00 98.00 89 ALA A CA 1
ATOM 720 C C . ALA A 1 89 ? 3.657 -6.657 -13.156 1.00 98.00 89 ALA A C 1
ATOM 722 O O . ALA A 1 89 ? 4.563 -5.906 -13.518 1.00 98.00 89 ALA A O 1
ATOM 723 N N . LEU A 1 90 ? 3.041 -6.501 -11.978 1.00 98.25 90 LEU A N 1
ATOM 724 C CA . LEU A 1 90 ? 3.387 -5.444 -11.024 1.00 98.25 90 LEU A CA 1
ATOM 725 C C . LEU A 1 90 ? 4.837 -5.559 -10.542 1.00 98.25 90 LEU A C 1
ATOM 727 O O . LEU A 1 90 ? 5.516 -4.541 -10.435 1.00 98.25 90 LEU A O 1
ATOM 731 N N . SER A 1 91 ? 5.349 -6.772 -10.306 1.00 97.88 91 SER A N 1
ATOM 732 C CA . SER A 1 91 ? 6.750 -6.967 -9.904 1.00 97.88 91 SER A CA 1
ATOM 733 C C . SER A 1 91 ? 7.741 -6.551 -10.998 1.00 97.88 91 SER A C 1
ATOM 735 O O . SER A 1 91 ? 8.752 -5.912 -10.705 1.00 97.88 91 SER A O 1
ATOM 737 N N . MET A 1 92 ? 7.432 -6.842 -12.268 1.00 97.69 92 MET A N 1
ATOM 738 C CA . MET A 1 92 ? 8.233 -6.387 -13.410 1.00 97.69 92 MET A CA 1
ATOM 739 C C . MET A 1 92 ? 8.145 -4.873 -13.569 1.00 97.69 92 MET A C 1
ATOM 741 O O . MET A 1 92 ? 9.151 -4.215 -13.828 1.00 97.69 92 MET A O 1
ATOM 745 N N . PHE A 1 93 ? 6.958 -4.308 -13.362 1.00 97.81 93 PHE A N 1
ATOM 746 C CA . PHE A 1 93 ? 6.743 -2.873 -13.445 1.00 97.81 93 PHE A CA 1
ATOM 747 C C . PHE A 1 93 ? 7.499 -2.104 -12.353 1.00 97.81 93 PHE A C 1
ATOM 749 O O . PHE A 1 93 ? 8.131 -1.093 -12.648 1.00 97.81 93 PHE A O 1
ATOM 756 N N . ILE A 1 94 ? 7.526 -2.619 -11.120 1.00 98.06 94 ILE A N 1
ATOM 757 C CA . ILE A 1 94 ? 8.335 -2.060 -10.026 1.00 98.06 94 ILE A CA 1
ATOM 758 C C . ILE A 1 94 ? 9.815 -2.002 -10.430 1.00 98.06 94 ILE A C 1
ATOM 760 O O . ILE A 1 94 ? 10.420 -0.938 -10.320 1.00 98.06 94 ILE A O 1
ATOM 764 N N . ARG A 1 95 ? 10.368 -3.083 -10.999 1.00 97.38 95 ARG A N 1
ATOM 765 C CA . ARG A 1 95 ? 11.762 -3.104 -11.488 1.00 97.38 95 ARG A CA 1
ATOM 766 C C . ARG A 1 95 ? 12.020 -2.062 -12.568 1.00 97.38 95 ARG A C 1
ATOM 768 O O . ARG A 1 95 ? 13.039 -1.380 -12.526 1.00 97.38 95 ARG A O 1
ATOM 775 N N . ILE A 1 96 ? 11.097 -1.909 -13.524 1.00 97.12 96 ILE A N 1
ATOM 776 C CA . ILE A 1 96 ? 11.198 -0.864 -14.554 1.00 97.12 96 ILE A CA 1
ATOM 777 C C . ILE A 1 96 ? 11.327 0.506 -13.883 1.00 97.12 96 ILE A C 1
ATOM 779 O O . ILE A 1 96 ? 12.233 1.263 -14.221 1.00 97.12 96 ILE A O 1
ATOM 783 N N . MET A 1 97 ? 10.469 0.807 -12.910 1.00 97.69 97 MET A N 1
ATOM 784 C CA . MET A 1 97 ? 10.438 2.113 -12.250 1.00 97.69 97 MET A CA 1
ATOM 785 C C . MET A 1 97 ? 11.637 2.373 -11.322 1.00 97.69 97 MET A C 1
ATOM 787 O O . MET A 1 97 ? 12.090 3.517 -11.230 1.00 97.69 97 MET A O 1
ATOM 791 N N . GLU A 1 98 ? 12.164 1.342 -10.656 1.00 96.88 98 GLU A N 1
ATOM 792 C CA . GLU A 1 98 ? 13.341 1.440 -9.779 1.00 96.88 98 GLU A CA 1
ATOM 793 C C . GLU A 1 98 ? 14.646 1.562 -10.574 1.00 96.88 98 GLU A C 1
ATOM 795 O O . GLU A 1 98 ? 15.483 2.413 -10.267 1.00 96.88 98 GLU A O 1
ATOM 800 N N . GLU A 1 99 ? 14.812 0.738 -11.610 1.00 96.81 99 GLU A N 1
ATOM 801 C CA . GLU A 1 99 ? 16.123 0.482 -12.212 1.00 96.81 99 GLU A CA 1
ATOM 802 C C . GLU A 1 99 ? 16.330 1.167 -13.570 1.00 96.81 99 GLU A C 1
ATOM 804 O O . GLU A 1 99 ? 17.473 1.394 -13.973 1.00 96.81 99 GLU A O 1
ATOM 809 N N . CYS A 1 100 ? 15.265 1.520 -14.306 1.00 96.25 100 CYS A N 1
ATOM 810 C CA . CYS A 1 100 ? 15.451 2.161 -15.609 1.00 96.25 100 CYS A CA 1
ATOM 811 C C . CYS A 1 100 ? 15.997 3.589 -15.468 1.00 96.25 100 CYS A C 1
ATOM 813 O O . CYS A 1 100 ? 15.550 4.352 -14.603 1.00 96.25 100 CYS A O 1
ATOM 815 N N . PRO A 1 101 ? 16.879 4.026 -16.384 1.00 95.94 101 PRO A N 1
ATOM 816 C CA . PRO A 1 101 ? 17.216 5.436 -16.534 1.00 95.94 101 PRO A CA 1
ATOM 817 C C . PRO A 1 101 ? 15.977 6.286 -16.845 1.00 95.94 101 PRO A C 1
ATOM 819 O O . PRO A 1 101 ? 15.042 5.834 -17.508 1.00 95.94 101 PRO A O 1
ATOM 822 N N . GLU A 1 102 ? 15.980 7.549 -16.416 1.00 95.81 102 GLU A N 1
ATOM 823 C CA . GLU A 1 102 ? 14.891 8.496 -16.698 1.00 95.81 102 GLU A CA 1
ATOM 824 C C . GLU A 1 102 ? 14.593 8.631 -18.196 1.00 95.81 102 GLU A C 1
ATOM 826 O O . GLU A 1 102 ? 13.427 8.661 -18.586 1.00 95.81 102 GLU A O 1
ATOM 831 N N . SER A 1 103 ? 15.627 8.655 -19.039 1.00 93.12 103 SER A N 1
ATOM 832 C CA . SER A 1 103 ? 15.470 8.727 -20.494 1.00 93.12 103 SER A CA 1
ATOM 833 C C . SER A 1 103 ? 14.637 7.568 -21.049 1.00 93.12 103 SER A C 1
ATOM 835 O O . SER A 1 103 ? 13.791 7.787 -21.914 1.00 93.12 103 SER A O 1
ATOM 837 N N . ILE A 1 104 ? 14.819 6.355 -20.513 1.00 93.62 104 ILE A N 1
ATOM 838 C CA . ILE A 1 104 ? 14.034 5.175 -20.887 1.00 93.62 104 ILE A CA 1
ATOM 839 C C . ILE A 1 104 ? 12.602 5.297 -20.371 1.00 93.62 104 ILE A C 1
ATOM 841 O O . ILE A 1 104 ? 11.672 5.075 -21.139 1.00 93.62 104 ILE A O 1
ATOM 845 N N . LEU A 1 105 ? 12.396 5.703 -19.114 1.00 95.31 105 LEU A N 1
ATOM 846 C CA . LEU A 1 105 ? 11.043 5.876 -18.567 1.00 95.31 105 LEU A CA 1
ATOM 847 C C . LEU A 1 105 ? 10.224 6.912 -19.348 1.00 95.31 105 LEU A C 1
ATOM 849 O O . LEU A 1 105 ? 9.051 6.677 -19.633 1.00 95.31 105 LEU A O 1
ATOM 853 N N . ARG A 1 106 ? 10.847 8.030 -19.741 1.00 93.50 106 ARG A N 1
ATOM 854 C CA . ARG A 1 106 ? 10.216 9.046 -20.595 1.00 93.50 106 ARG A CA 1
ATOM 855 C C . ARG A 1 106 ? 9.922 8.507 -21.989 1.00 93.50 106 ARG A C 1
ATOM 857 O O . ARG A 1 106 ? 8.822 8.713 -22.489 1.00 93.50 106 ARG A O 1
ATOM 864 N N . ALA A 1 107 ? 10.863 7.779 -22.595 1.00 90.00 107 ALA A N 1
ATOM 865 C CA . ALA A 1 107 ? 10.644 7.150 -23.897 1.00 90.00 107 ALA A CA 1
ATOM 866 C C . ALA A 1 1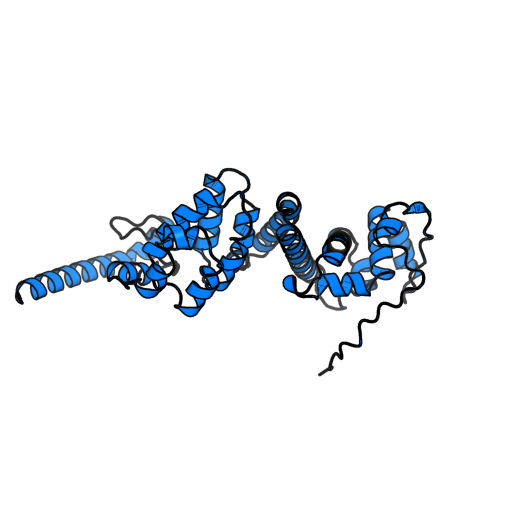07 ? 9.478 6.146 -23.858 1.00 90.00 107 ALA A C 1
ATOM 868 O O . ALA A 1 107 ? 8.658 6.127 -24.767 1.00 90.00 107 ALA A O 1
ATOM 869 N N . GLN A 1 108 ? 9.350 5.367 -22.780 1.00 90.12 108 GLN A N 1
ATOM 870 C CA . GLN A 1 108 ? 8.242 4.428 -22.571 1.00 90.12 108 GLN A CA 1
ATOM 871 C C . GLN A 1 108 ? 6.902 5.110 -22.236 1.00 90.12 108 GLN A C 1
ATOM 873 O O . GLN A 1 108 ? 5.881 4.431 -22.163 1.00 90.12 108 GLN A O 1
ATOM 878 N N . GLY A 1 109 ? 6.882 6.430 -22.026 1.00 91.44 109 GLY A N 1
ATOM 879 C CA . GLY A 1 109 ? 5.676 7.166 -21.643 1.00 91.44 109 GLY A CA 1
ATOM 880 C C . GLY A 1 109 ? 5.265 6.987 -20.178 1.00 91.44 109 GLY A C 1
ATOM 881 O O . GLY A 1 109 ? 4.158 7.367 -19.815 1.00 91.44 109 GLY A O 1
ATOM 882 N N . HIS A 1 110 ? 6.143 6.445 -19.325 1.00 93.94 110 HIS A N 1
ATOM 883 C CA . HIS A 1 110 ? 5.888 6.310 -17.881 1.00 93.94 110 HIS A CA 1
ATOM 884 C C . HIS A 1 110 ? 6.053 7.635 -17.127 1.00 93.94 110 HIS A C 1
ATOM 886 O O . HIS A 1 110 ? 5.580 7.773 -16.002 1.00 93.94 110 HIS A O 1
ATOM 892 N N . VAL A 1 111 ? 6.735 8.613 -17.732 1.00 94.94 111 VAL A N 1
ATOM 893 C CA . VAL A 1 111 ? 6.903 9.969 -17.193 1.00 94.94 111 VAL A CA 1
ATOM 894 C C . VAL A 1 111 ? 6.625 10.981 -18.300 1.00 94.94 111 VAL A C 1
ATOM 896 O O . VAL A 1 111 ? 7.372 11.056 -19.279 1.00 94.94 111 VAL A O 1
ATOM 899 N N . GLU A 1 112 ? 5.572 11.781 -18.138 1.00 91.75 112 GLU A N 1
ATOM 900 C CA . GLU A 1 112 ? 5.195 12.806 -19.116 1.00 91.75 112 GLU A CA 1
ATOM 901 C C . GLU A 1 112 ? 6.259 13.920 -19.227 1.00 91.75 112 GLU A C 1
ATOM 903 O O . GLU A 1 112 ? 6.952 14.233 -18.247 1.00 91.75 112 GLU A O 1
ATOM 908 N N . PRO A 1 113 ? 6.410 14.553 -20.406 1.00 92.31 113 PRO A N 1
ATOM 909 C CA . PRO A 1 113 ? 7.278 15.715 -20.571 1.00 92.31 113 PRO A CA 1
ATOM 910 C C . PRO A 1 113 ? 6.923 16.840 -19.587 1.00 92.31 113 PRO A C 1
ATOM 912 O O . PRO A 1 113 ? 5.761 17.197 -19.439 1.00 92.31 113 PRO A O 1
ATOM 915 N N . GLY A 1 114 ? 7.932 17.408 -18.922 1.00 94.00 114 GLY A N 1
ATOM 916 C CA . GLY A 1 114 ? 7.751 18.483 -17.937 1.00 94.00 114 GLY A CA 1
ATOM 917 C C . GLY A 1 114 ? 7.441 18.014 -16.512 1.00 94.00 114 GLY A C 1
ATOM 918 O O . GLY A 1 114 ? 7.658 18.779 -15.575 1.00 94.00 114 GLY A O 1
ATOM 919 N N . ASN A 1 115 ? 7.029 16.756 -16.318 1.00 95.31 115 ASN A N 1
ATOM 920 C CA . ASN A 1 115 ? 6.840 16.207 -14.976 1.00 95.31 115 ASN A CA 1
ATOM 921 C C . ASN A 1 115 ? 8.179 15.827 -14.335 1.00 95.31 115 ASN A C 1
ATOM 923 O O . ASN A 1 115 ? 9.097 15.326 -14.998 1.00 95.31 115 ASN A O 1
ATOM 927 N N . ASP A 1 116 ? 8.258 16.022 -13.018 1.00 96.69 116 ASP A N 1
ATOM 928 C CA . ASP A 1 116 ? 9.382 15.573 -12.204 1.00 96.69 116 ASP A CA 1
ATOM 929 C C . ASP A 1 116 ? 9.441 14.036 -12.186 1.00 96.69 116 ASP A C 1
ATOM 931 O O . ASP A 1 116 ? 8.471 13.353 -11.829 1.00 96.69 116 ASP A O 1
ATOM 935 N N . CYS A 1 117 ? 10.575 13.484 -12.623 1.00 96.19 117 CYS A N 1
ATOM 936 C CA . CYS A 1 117 ? 10.749 12.043 -12.779 1.00 96.19 117 CYS A CA 1
ATOM 937 C C . CYS A 1 117 ? 10.725 11.327 -11.428 1.00 96.19 117 CYS A C 1
ATOM 939 O O . CYS A 1 117 ? 10.081 10.287 -11.303 1.00 96.19 117 CYS A O 1
ATOM 941 N N . GLN A 1 118 ? 11.364 11.894 -10.404 1.00 95.81 118 GLN A N 1
ATOM 942 C CA . GLN A 1 118 ? 11.435 11.283 -9.080 1.00 95.81 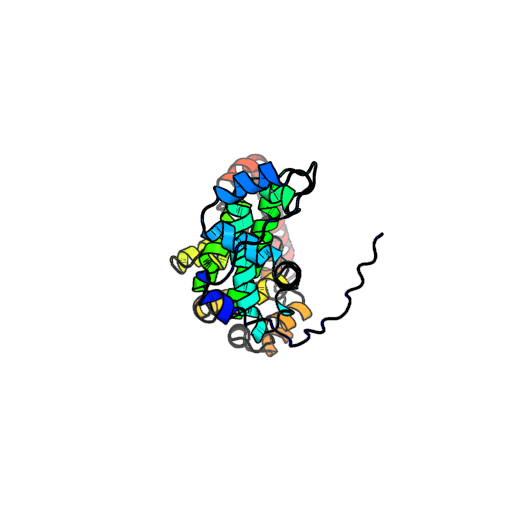118 GLN A CA 1
ATOM 943 C C . GLN A 1 118 ? 10.055 11.227 -8.415 1.00 95.81 118 GLN A C 1
ATOM 945 O O . GLN A 1 118 ? 9.660 10.182 -7.900 1.00 95.81 118 GLN A O 1
ATOM 950 N N . LYS A 1 119 ? 9.276 12.306 -8.502 1.00 93.19 119 LYS A N 1
ATOM 951 C CA . LYS A 1 119 ? 7.891 12.365 -8.028 1.00 93.19 119 LYS A CA 1
ATOM 952 C C . LYS A 1 119 ? 7.002 11.374 -8.774 1.00 93.19 119 LYS A C 1
ATOM 954 O O . LYS A 1 119 ? 6.237 10.651 -8.139 1.00 93.19 119 LYS A O 1
ATOM 959 N N . SER A 1 120 ? 7.126 11.306 -10.101 1.00 94.62 120 SER A N 1
ATOM 960 C CA . SER A 1 120 ? 6.358 10.365 -10.931 1.00 94.62 120 SER A CA 1
ATOM 961 C C . SER A 1 120 ? 6.697 8.912 -10.588 1.00 94.62 120 SER A C 1
ATOM 963 O O . SER A 1 120 ? 5.791 8.097 -10.399 1.00 94.62 120 SER A O 1
ATOM 965 N N . ARG A 1 121 ? 7.990 8.594 -10.423 1.00 95.88 121 ARG A N 1
ATOM 966 C CA . ARG A 1 121 ? 8.454 7.287 -9.935 1.00 95.88 121 ARG A CA 1
ATOM 967 C C . ARG A 1 121 ? 7.863 6.967 -8.578 1.00 95.88 121 ARG A C 1
ATOM 969 O O . ARG A 1 121 ? 7.311 5.887 -8.422 1.00 95.88 121 ARG A O 1
ATOM 976 N N . SER A 1 122 ? 7.932 7.906 -7.640 1.00 94.38 122 SER A N 1
ATOM 977 C CA . SER A 1 122 ? 7.490 7.666 -6.272 1.00 94.38 122 SER A CA 1
ATOM 978 C C . SER A 1 122 ? 6.001 7.341 -6.189 1.00 94.38 122 SER A C 1
ATOM 980 O O . SER A 1 122 ? 5.602 6.335 -5.609 1.00 94.38 122 SER A O 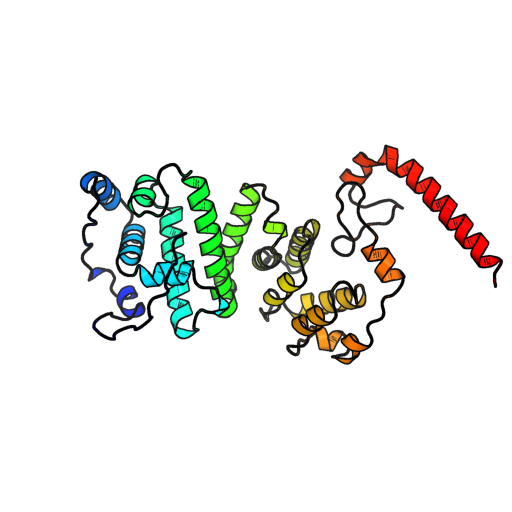1
ATOM 982 N N . ILE A 1 123 ? 5.165 8.134 -6.865 1.00 91.81 123 ILE A N 1
ATOM 983 C CA . ILE A 1 123 ? 3.718 7.882 -6.940 1.00 91.81 123 ILE A CA 1
ATOM 984 C C . ILE A 1 123 ? 3.440 6.518 -7.585 1.00 91.81 123 ILE A C 1
ATOM 986 O O . ILE A 1 123 ? 2.610 5.746 -7.102 1.00 91.81 123 ILE A O 1
ATOM 990 N N . THR A 1 124 ? 4.160 6.200 -8.662 1.00 95.50 124 THR A N 1
ATOM 991 C CA . THR A 1 124 ? 3.969 4.951 -9.402 1.00 95.50 124 THR A CA 1
ATOM 992 C C . THR A 1 124 ? 4.370 3.727 -8.582 1.00 95.50 124 THR A C 1
ATOM 994 O O . THR A 1 124 ? 3.621 2.748 -8.544 1.00 95.50 124 THR A O 1
ATOM 997 N N . LEU A 1 125 ? 5.518 3.791 -7.905 1.00 96.50 125 LEU A N 1
ATOM 998 C CA . LEU A 1 125 ? 6.028 2.735 -7.034 1.00 96.50 125 LEU A CA 1
ATOM 999 C C . LEU A 1 125 ? 5.115 2.517 -5.837 1.00 96.50 125 LEU A C 1
ATOM 1001 O O . LEU A 1 125 ? 4.791 1.370 -5.534 1.00 96.50 125 LEU A O 1
ATOM 1005 N N . LEU A 1 126 ? 4.641 3.591 -5.206 1.00 92.94 126 LEU A N 1
ATOM 1006 C CA . LEU A 1 126 ? 3.710 3.500 -4.090 1.00 92.94 126 LEU A CA 1
ATOM 1007 C C . LEU A 1 126 ? 2.417 2.778 -4.496 1.00 92.94 126 LEU A C 1
ATOM 1009 O O . LEU A 1 126 ? 1.988 1.865 -3.790 1.00 92.94 126 LEU A O 1
ATOM 1013 N N . ASN A 1 127 ? 1.836 3.115 -5.655 1.00 94.69 127 ASN A N 1
ATOM 1014 C CA . ASN A 1 127 ? 0.656 2.414 -6.170 1.00 94.69 127 ASN A CA 1
ATOM 1015 C C . ASN A 1 127 ? 0.953 0.933 -6.454 1.00 94.69 127 ASN A C 1
ATOM 1017 O O . ASN A 1 127 ? 0.271 0.051 -5.933 1.00 94.69 127 ASN A O 1
ATOM 1021 N N . ALA A 1 128 ? 2.001 0.641 -7.232 1.00 97.19 128 ALA A N 1
ATOM 1022 C CA . ALA A 1 128 ? 2.322 -0.727 -7.637 1.00 97.19 128 ALA A CA 1
ATOM 1023 C C . ALA A 1 128 ? 2.652 -1.635 -6.438 1.00 97.19 128 ALA A C 1
ATOM 1025 O O . ALA A 1 128 ? 2.175 -2.771 -6.364 1.00 97.19 128 ALA A O 1
ATOM 1026 N N . ARG A 1 129 ? 3.413 -1.121 -5.462 1.00 96.06 129 ARG A N 1
ATOM 1027 C CA . ARG A 1 129 ? 3.731 -1.828 -4.214 1.00 96.06 129 ARG A CA 1
ATOM 1028 C C . ARG A 1 129 ? 2.492 -2.018 -3.332 1.00 96.06 129 ARG A C 1
ATOM 1030 O O . ARG A 1 129 ? 2.362 -3.056 -2.685 1.00 96.06 129 ARG A O 1
ATOM 1037 N N . GLY A 1 130 ? 1.560 -1.062 -3.332 1.00 91.44 130 GLY A N 1
ATOM 1038 C CA . GLY A 1 130 ? 0.278 -1.197 -2.635 1.00 91.44 130 GLY A CA 1
ATOM 1039 C C . GLY A 1 130 ? -0.543 -2.353 -3.189 1.00 91.44 130 GLY A C 1
ATOM 1040 O O . GLY A 1 130 ? -0.940 -3.248 -2.442 1.00 91.44 130 GLY A O 1
ATOM 1041 N N . LYS A 1 131 ? -0.692 -2.390 -4.515 1.00 95.50 131 LYS A N 1
ATOM 1042 C CA . LYS A 1 131 ? -1.439 -3.440 -5.213 1.00 95.50 131 LYS A CA 1
ATOM 1043 C C . LYS A 1 131 ? -0.826 -4.820 -5.040 1.00 95.50 131 LYS A C 1
ATOM 1045 O O . LYS A 1 131 ? -1.528 -5.760 -4.678 1.00 95.50 131 LYS A O 1
ATOM 1050 N N . ILE A 1 132 ? 0.489 -4.956 -5.223 1.00 96.69 132 ILE A N 1
ATOM 1051 C CA . ILE A 1 132 ? 1.146 -6.260 -5.051 1.00 96.69 132 ILE A CA 1
ATOM 1052 C C . ILE A 1 132 ? 1.049 -6.749 -3.599 1.00 96.69 132 ILE A C 1
ATOM 1054 O O . ILE A 1 132 ? 0.806 -7.933 -3.378 1.00 96.69 132 ILE A O 1
ATOM 1058 N N . THR A 1 133 ? 1.158 -5.849 -2.612 1.00 89.62 133 THR A N 1
ATOM 1059 C CA . THR A 1 133 ? 0.960 -6.179 -1.191 1.00 89.62 133 THR A CA 1
ATOM 1060 C C . THR A 1 133 ? -0.453 -6.710 -0.962 1.00 89.62 133 THR A C 1
ATOM 1062 O O . THR A 1 133 ? -0.613 -7.788 -0.397 1.00 89.62 133 THR A O 1
ATOM 1065 N N . SER A 1 134 ? -1.466 -5.998 -1.458 1.00 88.62 134 SER A N 1
ATOM 1066 C CA . SER A 1 134 ? -2.876 -6.382 -1.351 1.00 88.62 134 SER A CA 1
ATOM 1067 C C . SER A 1 134 ? -3.161 -7.742 -1.996 1.00 88.62 134 SER A C 1
ATOM 1069 O O . SER A 1 134 ? -3.680 -8.644 -1.339 1.00 88.62 134 SER A O 1
ATOM 1071 N N . HIS A 1 135 ? -2.716 -7.961 -3.237 1.00 92.19 135 HIS A N 1
ATOM 1072 C CA . HIS A 1 135 ? -2.883 -9.244 -3.924 1.00 92.19 135 HIS A CA 1
ATOM 1073 C C . HIS A 1 135 ? -2.194 -10.405 -3.203 1.00 92.19 135 HIS A C 1
ATOM 1075 O O . HIS A 1 135 ? -2.752 -11.500 -3.127 1.00 92.19 135 HIS A O 1
ATOM 1081 N N . LEU A 1 136 ? -0.995 -10.183 -2.657 1.00 88.94 136 LEU A N 1
ATOM 1082 C CA . LEU A 1 136 ? -0.282 -11.201 -1.889 1.00 88.94 136 LEU A CA 1
ATOM 1083 C C . LEU A 1 136 ? -0.993 -11.522 -0.572 1.00 88.94 136 LEU A C 1
ATOM 1085 O O . LEU A 1 136 ? -1.028 -12.687 -0.188 1.00 88.94 136 LEU A O 1
ATOM 1089 N N . LEU A 1 137 ? -1.590 -10.534 0.097 1.00 84.00 137 LEU A N 1
ATOM 1090 C CA . LEU A 1 137 ? -2.391 -10.760 1.303 1.00 84.00 137 LEU A CA 1
ATOM 1091 C C . LEU A 1 137 ? -3.689 -11.515 0.989 1.00 84.00 137 LEU A C 1
ATOM 1093 O O . LEU A 1 137 ? -3.993 -12.491 1.666 1.00 84.00 137 LEU A O 1
ATOM 1097 N N . LEU A 1 138 ? -4.403 -11.134 -0.075 1.00 83.31 138 LEU A N 1
ATOM 1098 C CA . LEU A 1 138 ? -5.621 -11.822 -0.525 1.00 83.31 138 LEU A CA 1
ATOM 1099 C C . LEU A 1 138 ? -5.365 -13.273 -0.962 1.00 83.31 138 LEU A C 1
ATOM 1101 O O . LEU A 1 138 ? -6.287 -14.083 -0.962 1.00 83.31 138 LEU A O 1
ATOM 1105 N N . ALA A 1 139 ? -4.139 -13.597 -1.376 1.00 85.06 139 ALA A N 1
ATOM 1106 C CA . ALA A 1 139 ? -3.715 -14.948 -1.747 1.00 85.06 139 ALA A CA 1
ATOM 1107 C C . ALA A 1 139 ? -3.104 -15.747 -0.578 1.00 85.06 139 ALA A C 1
ATOM 1109 O O . ALA A 1 139 ? -2.484 -16.779 -0.826 1.00 85.06 139 ALA A O 1
ATOM 1110 N N . ASP A 1 140 ? -3.208 -15.251 0.660 1.00 82.81 140 ASP A N 1
ATOM 1111 C CA . ASP A 1 140 ? -2.608 -15.837 1.869 1.00 82.81 140 ASP A CA 1
ATOM 1112 C C . ASP A 1 140 ? -1.075 -16.027 1.777 1.00 82.81 140 ASP A C 1
ATOM 1114 O O . ASP A 1 140 ? -0.474 -16.984 2.262 1.00 82.81 140 ASP A O 1
ATOM 1118 N N . ARG A 1 141 ? -0.394 -15.083 1.112 1.00 85.75 141 ARG A N 1
ATOM 1119 C CA . ARG A 1 141 ? 1.068 -15.055 0.903 1.00 85.75 141 ARG A CA 1
ATOM 1120 C C . ARG A 1 141 ? 1.714 -13.881 1.636 1.00 85.75 141 ARG A C 1
ATOM 1122 O O . ARG A 1 141 ? 2.604 -13.218 1.096 1.00 85.75 141 ARG A O 1
ATOM 1129 N N . ALA A 1 142 ? 1.299 -13.637 2.878 1.00 83.50 142 ALA A N 1
ATOM 1130 C CA . ALA A 1 142 ? 1.733 -12.486 3.675 1.00 83.50 142 ALA A CA 1
ATOM 1131 C C . ALA A 1 142 ? 3.263 -12.323 3.734 1.00 83.50 142 ALA A C 1
ATOM 1133 O O . ALA A 1 142 ? 3.764 -11.211 3.594 1.00 83.50 142 ALA A O 1
ATOM 1134 N N . GLN A 1 143 ? 4.020 -13.423 3.828 1.00 80.25 143 GLN A N 1
ATOM 1135 C CA . GLN A 1 143 ? 5.486 -13.368 3.876 1.00 80.25 143 GLN A CA 1
ATOM 1136 C C . GLN A 1 143 ? 6.111 -12.700 2.644 1.00 80.25 143 GLN A C 1
ATOM 1138 O O . GLN A 1 143 ? 7.089 -11.962 2.757 1.00 80.25 143 GLN A O 1
ATOM 1143 N N . LYS A 1 144 ? 5.535 -12.935 1.461 1.00 84.81 144 LYS A N 1
ATOM 1144 C CA . LYS A 1 144 ? 6.001 -12.338 0.204 1.00 84.81 144 LYS A CA 1
ATOM 1145 C C . LYS A 1 144 ? 5.601 -10.864 0.086 1.00 84.81 144 LYS A C 1
ATOM 1147 O O . LYS A 1 144 ? 6.234 -10.139 -0.674 1.00 84.81 144 LYS A O 1
ATOM 1152 N N . ALA A 1 145 ? 4.572 -10.425 0.815 1.00 83.94 145 ALA A N 1
ATOM 1153 C CA . ALA A 1 145 ? 4.069 -9.050 0.791 1.00 83.94 145 ALA A CA 1
ATOM 1154 C C . ALA A 1 145 ? 4.975 -8.077 1.564 1.00 83.94 145 ALA A C 1
ATOM 1156 O O . ALA A 1 145 ? 5.048 -6.895 1.236 1.00 83.94 145 ALA A O 1
ATOM 1157 N N . ILE A 1 146 ? 5.701 -8.587 2.564 1.00 81.25 146 ILE A N 1
ATOM 1158 C CA . ILE A 1 146 ? 6.552 -7.803 3.465 1.00 81.25 146 ILE A CA 1
ATOM 1159 C C . ILE A 1 146 ? 7.504 -6.853 2.738 1.00 81.25 146 ILE A C 1
ATOM 1161 O O . ILE A 1 146 ? 7.420 -5.661 3.020 1.00 81.25 146 ILE A O 1
ATOM 1165 N N . PRO A 1 147 ? 8.398 -7.297 1.830 1.00 87.50 147 PRO A N 1
ATOM 1166 C CA . PRO A 1 147 ? 9.370 -6.393 1.213 1.00 87.50 147 PRO A CA 1
ATOM 1167 C C . PRO A 1 147 ? 8.710 -5.200 0.507 1.00 87.50 147 PRO A C 1
ATOM 1169 O O . PRO A 1 147 ? 9.207 -4.082 0.614 1.00 87.50 147 PRO A O 1
ATOM 1172 N N . TYR A 1 148 ? 7.560 -5.411 -0.138 1.00 91.12 148 TYR A N 1
ATOM 1173 C CA . TYR A 1 148 ? 6.819 -4.346 -0.814 1.00 91.12 148 TYR A CA 1
ATOM 1174 C C . TYR A 1 148 ? 6.197 -3.369 0.180 1.00 91.12 148 TYR A C 1
ATOM 1176 O O . TYR A 1 148 ? 6.359 -2.160 0.029 1.00 91.12 148 TYR A O 1
ATOM 1184 N N . ALA A 1 149 ? 5.557 -3.879 1.232 1.00 83.81 149 ALA A N 1
ATOM 1185 C CA . ALA A 1 149 ? 4.982 -3.043 2.277 1.00 83.81 149 ALA A CA 1
ATOM 1186 C C . ALA A 1 149 ? 6.046 -2.234 3.033 1.00 83.81 149 ALA A C 1
ATOM 1188 O O . ALA A 1 149 ? 5.819 -1.060 3.321 1.00 83.81 149 ALA A O 1
ATOM 1189 N N . LYS A 1 150 ? 7.219 -2.826 3.313 1.00 81.94 150 LYS A N 1
ATOM 1190 C CA . LYS A 1 150 ? 8.346 -2.103 3.924 1.00 81.94 150 LYS A CA 1
ATOM 1191 C C . LYS A 1 150 ? 8.788 -0.944 3.040 1.00 81.94 150 LYS A C 1
ATOM 1193 O O . LYS A 1 150 ? 8.785 0.193 3.496 1.00 81.94 150 LYS A O 1
ATOM 1198 N N . ALA A 1 151 ? 9.048 -1.222 1.762 1.00 88.38 151 ALA A N 1
ATOM 1199 C CA . ALA A 1 151 ? 9.472 -0.208 0.804 1.00 88.38 151 ALA A CA 1
ATOM 1200 C C . ALA A 1 151 ? 8.448 0.931 0.648 1.00 88.38 151 ALA A C 1
ATOM 1202 O O . ALA A 1 151 ? 8.840 2.085 0.509 1.00 88.38 151 ALA A O 1
ATOM 1203 N N . MET A 1 152 ? 7.142 0.638 0.718 1.00 89.81 152 MET A N 1
ATOM 1204 C CA . MET A 1 152 ? 6.110 1.683 0.739 1.00 89.81 152 MET A CA 1
ATOM 1205 C C . MET A 1 152 ? 6.210 2.582 1.966 1.00 89.81 152 MET A C 1
ATOM 1207 O O . MET A 1 152 ? 6.021 3.786 1.846 1.00 89.81 152 MET A O 1
ATOM 1211 N N . VAL A 1 153 ? 6.429 2.009 3.151 1.00 80.50 153 VAL A N 1
ATOM 1212 C CA . VAL A 1 153 ? 6.514 2.802 4.382 1.00 80.50 153 VAL A CA 1
ATOM 1213 C C . VAL A 1 153 ? 7.784 3.632 4.396 1.00 80.50 153 VAL A C 1
ATOM 1215 O O . VAL A 1 153 ? 7.707 4.815 4.708 1.00 80.50 153 VAL A O 1
ATOM 1218 N N . ASP A 1 154 ? 8.917 3.054 4.006 1.00 81.56 154 ASP A N 1
ATOM 1219 C CA . ASP A 1 154 ? 10.181 3.783 3.907 1.00 81.56 154 ASP A CA 1
ATOM 1220 C C . ASP A 1 154 ? 10.040 4.986 2.960 1.00 81.56 154 ASP A C 1
ATOM 1222 O O . ASP A 1 154 ? 10.447 6.101 3.286 1.00 81.56 154 ASP A O 1
ATOM 1226 N N . GLU A 1 155 ? 9.382 4.795 1.815 1.00 85.62 155 GLU A N 1
ATOM 1227 C CA . GLU A 1 155 ? 9.123 5.861 0.850 1.00 85.62 155 GLU A CA 1
ATOM 1228 C C . GLU A 1 155 ? 8.215 6.972 1.404 1.00 85.62 155 GLU A C 1
ATOM 1230 O O . GLU A 1 155 ? 8.532 8.153 1.261 1.00 85.62 155 GLU A O 1
ATOM 1235 N N . GLU A 1 156 ? 7.131 6.616 2.093 1.00 80.38 156 GLU A N 1
ATOM 1236 C CA . GLU A 1 156 ? 6.225 7.577 2.742 1.00 80.38 156 GLU A CA 1
ATOM 1237 C C . GLU A 1 156 ? 6.929 8.360 3.858 1.00 80.38 156 GLU A C 1
ATOM 1239 O O . GLU A 1 156 ? 6.816 9.584 3.927 1.00 80.38 156 GLU A O 1
ATOM 1244 N N . LEU A 1 157 ? 7.732 7.679 4.686 1.00 77.00 157 LEU A N 1
ATOM 1245 C CA . LEU A 1 157 ? 8.544 8.317 5.726 1.00 77.00 157 LEU A CA 1
ATOM 1246 C C . LEU A 1 157 ? 9.516 9.340 5.130 1.00 77.00 157 LEU A C 1
ATOM 1248 O O . LEU A 1 157 ? 9.733 10.401 5.714 1.00 77.00 157 LEU A O 1
ATOM 1252 N N . THR A 1 158 ? 10.076 9.043 3.956 1.00 80.50 158 THR A N 1
ATOM 1253 C CA . THR A 1 158 ? 11.017 9.942 3.276 1.00 80.50 158 THR A CA 1
ATOM 1254 C C . THR A 1 158 ? 10.324 11.190 2.722 1.00 80.50 158 THR A C 1
ATOM 1256 O O . THR A 1 158 ? 10.943 12.250 2.635 1.00 80.50 158 THR A O 1
ATOM 1259 N N . ARG A 1 159 ? 9.036 11.099 2.366 1.00 78.06 159 ARG A N 1
ATOM 1260 C CA . ARG A 1 159 ? 8.261 12.237 1.847 1.00 78.06 159 ARG A CA 1
ATOM 1261 C C . ARG A 1 159 ? 7.906 13.261 2.920 1.00 78.06 159 ARG A C 1
ATOM 1263 O O . ARG A 1 159 ? 7.580 14.391 2.573 1.00 78.06 159 ARG A O 1
ATOM 1270 N N . GLY A 1 160 ? 7.951 12.877 4.198 1.00 72.25 160 GLY A N 1
ATOM 1271 C CA . GLY A 1 160 ? 7.439 13.711 5.288 1.00 72.25 160 GLY A CA 1
ATOM 1272 C C . GLY A 1 160 ? 5.925 13.936 5.205 1.00 72.25 160 GLY A C 1
ATOM 1273 O O . GLY A 1 160 ? 5.390 14.756 5.946 1.00 72.25 160 GLY A O 1
ATOM 1274 N N . ASP A 1 161 ? 5.246 13.212 4.311 1.00 62.03 161 ASP A N 1
ATOM 1275 C CA . ASP A 1 161 ? 3.799 13.137 4.276 1.00 62.03 161 ASP A CA 1
ATOM 1276 C C . ASP A 1 161 ? 3.391 12.172 5.394 1.00 62.03 161 ASP A C 1
ATOM 1278 O O . ASP A 1 161 ? 3.716 10.982 5.377 1.00 62.03 161 ASP A O 1
ATOM 1282 N N . ASP A 1 162 ? 2.606 12.659 6.350 1.00 55.03 162 ASP A N 1
ATOM 1283 C CA . ASP A 1 162 ? 1.964 11.842 7.384 1.00 55.03 162 ASP A CA 1
ATOM 1284 C C . ASP A 1 162 ? 0.901 10.875 6.794 1.00 55.03 162 ASP A C 1
ATOM 1286 O O . ASP A 1 162 ? 0.027 10.372 7.490 1.00 55.03 162 ASP A O 1
ATOM 1290 N N . MET A 1 163 ? 0.956 10.563 5.496 1.00 51.78 163 MET A N 1
ATOM 1291 C CA . MET A 1 163 ? 0.043 9.664 4.784 1.00 51.78 163 MET A CA 1
ATOM 1292 C C . MET A 1 163 ? 0.126 8.207 5.249 1.00 51.78 163 MET A C 1
ATOM 1294 O O . MET A 1 163 ? -0.856 7.472 5.150 1.00 51.78 163 MET A O 1
ATOM 1298 N N . TRP A 1 164 ? 1.250 7.762 5.817 1.00 48.62 164 TRP A N 1
ATOM 1299 C CA . TRP A 1 164 ? 1.308 6.462 6.503 1.00 48.62 164 TRP A CA 1
ATOM 1300 C C . TRP A 1 164 ? 0.356 6.418 7.713 1.00 48.62 164 TRP A C 1
ATOM 1302 O O . TRP A 1 164 ? -0.111 5.343 8.096 1.00 48.62 164 TRP A O 1
ATOM 1312 N N . MET A 1 165 ? -0.012 7.590 8.242 1.00 46.12 165 MET A N 1
ATOM 1313 C CA . MET A 1 165 ? -1.061 7.771 9.238 1.00 46.12 165 MET A CA 1
ATOM 1314 C C . MET A 1 165 ? -2.477 7.788 8.641 1.00 46.12 165 MET A C 1
ATOM 1316 O O . MET A 1 165 ? -3.434 8.061 9.349 1.00 46.12 165 MET A O 1
ATOM 1320 N N . GLN A 1 166 ? -2.655 7.449 7.366 1.00 51.75 166 GLN A N 1
ATOM 1321 C CA . GLN A 1 166 ? -3.970 7.223 6.755 1.00 51.75 166 GLN A CA 1
ATOM 1322 C C . GLN A 1 166 ? -4.222 5.745 6.424 1.00 51.75 166 GLN A C 1
ATOM 1324 O O . GLN A 1 166 ? -5.271 5.400 5.888 1.00 51.75 166 GLN A O 1
ATOM 1329 N N . ASN A 1 167 ? -3.266 4.848 6.702 1.00 53.75 167 ASN A N 1
ATOM 1330 C CA . ASN A 1 167 ? -3.400 3.443 6.331 1.00 53.75 167 ASN A CA 1
ATOM 1331 C C . ASN A 1 167 ? -2.738 2.499 7.363 1.00 53.75 167 ASN A C 1
ATOM 1333 O O . ASN A 1 167 ? -1.564 2.137 7.221 1.00 53.75 167 ASN A O 1
ATOM 1337 N N . PRO A 1 168 ? -3.478 2.061 8.403 1.00 51.31 168 PRO A N 1
ATOM 1338 C CA . PRO A 1 168 ? -2.952 1.211 9.477 1.00 51.31 168 PRO A CA 1
ATOM 1339 C C . PRO A 1 168 ? -2.529 -0.195 9.008 1.00 51.31 168 PRO A C 1
ATOM 1341 O O . PRO A 1 168 ? -1.770 -0.863 9.715 1.00 51.31 168 PRO A O 1
ATOM 1344 N N . TYR A 1 169 ? -2.931 -0.636 7.807 1.00 51.16 169 TYR A N 1
ATOM 1345 C CA . TYR A 1 169 ? -2.508 -1.916 7.221 1.00 51.16 169 TYR A CA 1
ATOM 1346 C C . TYR A 1 169 ? -0.993 -1.969 6.976 1.00 51.16 169 TYR A C 1
ATOM 1348 O O . TYR A 1 169 ? -0.363 -3.007 7.191 1.00 51.16 169 TYR A O 1
ATOM 1356 N N . LYS A 1 170 ? -0.380 -0.836 6.601 1.00 51.00 170 LYS A N 1
ATOM 1357 C CA . LYS A 1 170 ? 1.066 -0.737 6.336 1.00 51.00 170 LYS A CA 1
ATOM 1358 C C . LYS A 1 170 ? 1.917 -0.972 7.595 1.00 51.00 170 LYS A C 1
ATOM 1360 O O . LYS A 1 170 ? 2.994 -1.560 7.516 1.00 51.00 170 LYS A O 1
ATOM 1365 N N . ALA A 1 171 ? 1.415 -0.569 8.763 1.00 50.03 171 ALA A N 1
ATOM 1366 C CA . ALA A 1 171 ? 2.098 -0.728 10.047 1.00 50.03 171 ALA A CA 1
ATOM 1367 C C . ALA A 1 171 ? 2.121 -2.184 10.544 1.00 50.03 171 ALA A C 1
ATOM 1369 O O . ALA A 1 171 ? 3.082 -2.595 11.190 1.00 50.03 171 ALA A O 1
ATOM 1370 N N . LEU A 1 172 ? 1.085 -2.963 10.215 1.00 51.84 172 LEU A N 1
ATOM 1371 C CA . LEU A 1 172 ? 0.935 -4.358 10.637 1.00 51.84 172 LEU A CA 1
ATOM 1372 C C . LEU A 1 172 ? 1.866 -5.309 9.857 1.00 51.84 172 LEU A C 1
ATOM 1374 O O . LEU A 1 172 ? 2.391 -6.271 10.414 1.00 51.84 172 LEU A O 1
ATOM 1378 N N . VAL A 1 173 ? 2.105 -5.029 8.568 1.00 48.25 173 VAL A N 1
ATOM 1379 C CA . VAL A 1 173 ? 2.996 -5.843 7.716 1.00 48.25 173 VAL A CA 1
ATOM 1380 C C . VAL A 1 173 ? 4.475 -5.657 8.088 1.00 48.25 173 VAL A C 1
ATOM 1382 O O . VAL A 1 173 ? 5.274 -6.587 7.974 1.00 48.25 173 VAL A O 1
ATOM 1385 N N . LEU A 1 174 ? 4.853 -4.476 8.584 1.00 45.00 174 LEU A N 1
ATOM 1386 C CA . LEU A 1 174 ? 6.221 -4.179 9.020 1.00 45.00 174 LEU A CA 1
ATOM 1387 C C . LEU A 1 174 ? 6.669 -4.970 10.248 1.00 45.00 174 LEU A C 1
ATOM 1389 O O . LEU A 1 174 ? 7.868 -5.158 10.463 1.00 45.00 174 LEU A O 1
ATOM 1393 N N . SER A 1 175 ? 5.722 -5.414 11.062 1.00 50.38 175 SER A N 1
ATOM 1394 C CA . SER A 1 175 ? 6.002 -5.772 12.438 1.00 50.38 175 SER A CA 1
ATOM 1395 C C . SER A 1 175 ? 6.221 -7.255 12.715 1.00 50.38 175 SER A C 1
ATOM 1397 O O . SER A 1 175 ? 6.149 -7.669 13.857 1.00 50.38 175 SER A O 1
ATOM 1399 N N . GLN A 1 176 ? 6.593 -8.076 11.735 1.00 49.16 176 GLN A N 1
ATOM 1400 C CA . GLN A 1 176 ? 6.997 -9.469 12.012 1.00 49.16 176 GLN A CA 1
ATOM 1401 C C . GLN A 1 176 ? 8.221 -9.644 12.953 1.00 49.16 176 GLN A C 1
ATOM 1403 O O . GLN A 1 176 ? 8.708 -10.758 13.127 1.00 49.16 176 GLN A O 1
ATOM 1408 N N . ALA A 1 177 ? 8.727 -8.586 13.585 1.00 41.66 177 ALA A N 1
ATOM 1409 C CA . ALA A 1 177 ? 9.582 -8.692 14.757 1.00 41.66 177 ALA A CA 1
ATOM 1410 C C . ALA A 1 177 ? 8.719 -8.461 16.002 1.00 41.66 177 ALA A C 1
ATOM 1412 O O . ALA A 1 177 ? 8.238 -7.350 16.165 1.00 41.66 177 ALA A O 1
ATOM 1413 N N . ASP A 1 178 ? 8.570 -9.491 16.846 1.00 52.06 178 ASP A N 1
ATOM 1414 C CA . ASP A 1 178 ? 7.983 -9.450 18.198 1.00 52.06 178 ASP A CA 1
ATOM 1415 C C . ASP A 1 178 ? 6.546 -8.877 18.279 1.00 52.06 178 ASP A C 1
ATOM 1417 O O . ASP A 1 178 ? 6.290 -7.717 17.958 1.00 52.06 178 ASP A O 1
ATOM 1421 N N . ASP A 1 179 ? 5.594 -9.651 18.812 1.00 53.31 179 ASP A N 1
ATOM 1422 C CA . ASP A 1 179 ? 4.221 -9.194 19.105 1.00 53.31 179 ASP A CA 1
ATOM 1423 C C . ASP A 1 179 ? 4.202 -7.845 19.855 1.00 53.31 179 ASP A C 1
ATOM 1425 O O . ASP A 1 179 ? 3.277 -7.036 19.714 1.00 53.31 179 ASP A O 1
ATOM 1429 N N . GLN A 1 180 ? 5.259 -7.558 20.620 1.00 50.53 180 GLN A N 1
ATOM 1430 C CA . GLN A 1 180 ? 5.448 -6.289 21.305 1.00 50.53 180 GLN A CA 1
ATOM 1431 C C . GLN A 1 180 ? 5.836 -5.120 20.379 1.00 50.53 180 GLN A C 1
ATOM 1433 O O . GLN A 1 180 ? 5.374 -4.001 20.611 1.00 50.53 180 GLN A O 1
ATOM 1438 N N . GLU A 1 181 ? 6.655 -5.326 19.344 1.00 48.06 181 GLU A N 1
ATOM 1439 C CA . GLU A 1 181 ? 6.970 -4.297 18.339 1.00 48.06 181 GLU A CA 1
ATOM 1440 C C . GLU A 1 181 ? 5.863 -4.158 17.282 1.00 48.06 181 GLU A C 1
ATOM 1442 O O . GLU A 1 181 ? 5.653 -3.042 16.809 1.00 48.06 181 GLU A O 1
ATOM 1447 N N . VAL A 1 182 ? 5.053 -5.196 17.016 1.00 50.06 182 VAL A N 1
ATOM 1448 C CA . VAL A 1 182 ? 3.739 -5.068 16.336 1.00 50.06 182 VAL A CA 1
ATOM 1449 C C . VAL A 1 182 ? 2.836 -4.136 17.099 1.00 50.06 182 VAL A C 1
ATOM 1451 O O . VAL A 1 182 ? 2.382 -3.128 16.560 1.00 50.06 182 VAL A O 1
ATOM 1454 N N . ALA A 1 183 ? 2.619 -4.426 18.379 1.00 49.16 183 ALA A N 1
ATOM 1455 C CA . ALA A 1 183 ? 1.770 -3.604 19.215 1.00 49.16 183 ALA A CA 1
ATOM 1456 C C . ALA A 1 183 ? 2.306 -2.168 19.302 1.00 49.16 183 ALA A C 1
ATOM 1458 O O . ALA A 1 183 ? 1.520 -1.227 19.214 1.00 49.16 183 ALA A O 1
ATOM 1459 N N . LYS A 1 184 ? 3.628 -1.965 19.414 1.00 49.69 184 LYS A N 1
ATOM 1460 C CA . LYS A 1 184 ? 4.234 -0.623 19.437 1.00 49.69 184 LYS A CA 1
ATOM 1461 C C . LYS A 1 184 ? 4.150 0.086 18.088 1.00 49.69 184 LYS A C 1
ATOM 1463 O O . LYS A 1 184 ? 3.854 1.274 18.095 1.00 49.69 184 LYS A O 1
ATOM 1468 N N . THR A 1 185 ? 4.387 -0.590 16.968 1.00 46.25 185 THR A N 1
ATOM 1469 C CA . THR A 1 185 ? 4.355 -0.007 15.613 1.00 46.25 185 THR A CA 1
ATOM 1470 C C . THR A 1 185 ? 2.928 0.324 15.203 1.00 46.25 185 THR A C 1
ATOM 1472 O O . THR A 1 185 ? 2.674 1.436 14.750 1.00 46.25 185 THR A O 1
ATOM 1475 N N . LEU A 1 186 ? 1.971 -0.557 15.497 1.00 49.97 186 LEU A N 1
ATOM 1476 C CA . LEU A 1 186 ? 0.544 -0.281 15.355 1.00 49.97 186 LEU A CA 1
ATOM 1477 C C . LEU A 1 186 ? 0.117 0.868 16.282 1.00 49.97 186 LEU A C 1
ATOM 1479 O O . LEU A 1 186 ? -0.523 1.806 15.827 1.00 49.97 186 LEU A O 1
ATOM 1483 N N . CYS A 1 187 ? 0.562 0.888 17.547 1.00 49.06 187 CYS A N 1
ATOM 1484 C CA . CYS A 1 187 ? 0.335 2.024 18.450 1.00 49.06 187 CYS A CA 1
ATOM 1485 C C . CYS A 1 187 ? 1.014 3.324 17.981 1.00 49.06 187 CYS A C 1
ATOM 1487 O O . CYS A 1 187 ? 0.547 4.396 18.350 1.00 49.06 187 CYS A O 1
ATOM 1489 N N . ARG A 1 188 ? 2.126 3.263 17.234 1.00 47.88 188 ARG A N 1
ATOM 1490 C CA . ARG A 1 188 ? 2.816 4.429 16.648 1.00 47.88 188 ARG A CA 1
ATOM 1491 C C . ARG A 1 188 ? 2.115 4.924 15.388 1.00 47.88 188 ARG A C 1
ATOM 1493 O O . ARG A 1 188 ? 1.993 6.128 15.238 1.00 47.88 188 ARG A O 1
ATOM 1500 N N . ALA A 1 189 ? 1.604 4.027 14.550 1.00 45.44 189 ALA A N 1
ATOM 1501 C CA . ALA A 1 189 ? 0.732 4.379 13.436 1.00 45.44 189 ALA A CA 1
ATOM 1502 C C . ALA A 1 189 ? -0.527 5.053 13.956 1.00 45.44 189 ALA A C 1
ATOM 1504 O O . ALA A 1 189 ? -0.748 6.221 13.671 1.00 45.44 189 ALA A O 1
ATOM 1505 N N . MET A 1 190 ? -1.245 4.397 14.869 1.00 42.81 190 MET A N 1
ATOM 1506 C CA . MET A 1 190 ? -2.434 4.940 15.527 1.00 42.81 190 MET A CA 1
ATOM 1507 C C . MET A 1 190 ? -2.220 6.306 16.206 1.00 42.81 190 MET A C 1
ATOM 1509 O O . MET A 1 190 ? -3.192 7.019 16.424 1.00 42.81 190 MET A O 1
ATOM 1513 N N . ARG A 1 191 ? -0.983 6.700 16.543 1.00 46.34 191 ARG A N 1
ATOM 1514 C CA . ARG A 1 191 ? -0.675 7.954 17.256 1.00 46.34 191 ARG A CA 1
ATOM 1515 C C . ARG A 1 191 ? -0.903 9.238 16.461 1.00 46.34 191 ARG A C 1
ATOM 1517 O O . ARG A 1 191 ? -0.996 10.274 17.114 1.00 46.34 191 ARG A O 1
ATOM 1524 N N . GLY A 1 192 ? -1.036 9.204 15.136 1.00 40.06 192 GLY A N 1
ATOM 1525 C CA . GLY A 1 192 ? -1.411 10.411 14.381 1.00 40.06 192 GLY A CA 1
ATOM 1526 C C . GLY A 1 192 ? -2.362 10.172 13.213 1.00 40.06 192 GLY A C 1
ATOM 1527 O O . GLY A 1 192 ? -2.424 10.982 12.298 1.00 40.06 192 GLY A O 1
ATOM 1528 N N . ILE A 1 193 ? -3.142 9.092 13.286 1.00 41.72 193 ILE A N 1
ATOM 1529 C CA . ILE A 1 193 ? -4.200 8.771 12.329 1.00 41.72 193 ILE A CA 1
ATOM 1530 C C . ILE A 1 193 ? -5.564 9.309 12.818 1.00 41.72 193 ILE A C 1
ATOM 1532 O O . ILE A 1 193 ? -6.069 8.851 13.845 1.00 41.72 193 ILE A O 1
ATOM 1536 N N . GLU A 1 194 ? -6.223 10.180 12.045 1.00 39.69 194 GLU A N 1
ATOM 1537 C CA . GLU A 1 194 ? -7.693 10.345 12.044 1.00 39.69 194 GLU A CA 1
ATOM 1538 C C . GLU A 1 194 ? -8.318 9.438 10.955 1.00 39.69 194 GLU A C 1
ATOM 1540 O O . GLU A 1 194 ? -8.903 9.916 9.992 1.00 39.69 194 GLU A O 1
ATOM 1545 N N . CYS A 1 195 ? -8.162 8.114 11.040 1.00 41.75 195 CYS A N 1
ATOM 1546 C CA . CYS A 1 195 ? -8.755 7.182 10.064 1.00 41.75 195 CYS A CA 1
ATOM 1547 C C . CYS A 1 195 ? -10.148 6.765 10.485 1.00 41.75 195 CYS A C 1
ATOM 1549 O O . CYS A 1 195 ? -10.428 6.507 11.662 1.00 41.75 195 CYS A O 1
ATOM 1551 N N . GLY A 1 196 ? -10.986 6.606 9.467 1.00 42.06 196 GLY A N 1
ATOM 1552 C CA . GLY A 1 196 ? -12.321 6.073 9.602 1.00 42.06 196 GLY A CA 1
ATOM 1553 C C . GLY A 1 196 ? -12.349 4.552 9.840 1.00 42.06 196 GLY A C 1
ATOM 1554 O O . GLY A 1 196 ? -11.367 3.840 9.628 1.00 42.06 196 GLY A O 1
ATOM 1555 N N . PRO A 1 197 ? -13.504 4.024 10.264 1.00 42.12 197 PRO A N 1
ATOM 1556 C CA . PRO A 1 197 ? -13.737 2.607 10.565 1.00 42.12 197 PRO A CA 1
ATOM 1557 C C . PRO A 1 197 ? -13.453 1.588 9.457 1.00 42.12 197 PRO A C 1
ATOM 1559 O O . PRO A 1 197 ? -13.128 0.439 9.754 1.00 42.12 197 PRO A O 1
ATOM 1562 N N . ALA A 1 198 ? -13.587 1.983 8.191 1.00 38.94 198 ALA A N 1
ATOM 1563 C CA . ALA A 1 198 ? -13.424 1.091 7.042 1.00 38.94 198 ALA A CA 1
ATOM 1564 C C . ALA A 1 198 ? -11.970 0.610 6.867 1.00 38.94 198 ALA A C 1
ATOM 1566 O O . ALA A 1 198 ? -11.740 -0.527 6.451 1.00 38.94 198 ALA A O 1
ATOM 1567 N N . ASP A 1 199 ? -11.003 1.422 7.301 1.00 42.09 199 ASP A N 1
ATOM 1568 C CA . ASP A 1 199 ? -9.567 1.126 7.250 1.00 42.09 199 ASP A CA 1
ATOM 1569 C C . ASP A 1 199 ? -9.113 0.137 8.340 1.00 42.09 199 ASP A C 1
ATOM 1571 O O . ASP A 1 199 ? -7.926 -0.129 8.493 1.00 42.09 199 ASP A O 1
ATOM 1575 N N . TRP A 1 200 ? -10.048 -0.453 9.089 1.00 46.25 200 TRP A N 1
ATOM 1576 C CA . TRP A 1 200 ? -9.775 -1.505 10.072 1.00 46.25 200 TRP A CA 1
ATOM 1577 C C . TRP A 1 200 ? -10.141 -2.911 9.570 1.00 46.25 200 TRP A C 1
ATOM 1579 O O . TRP A 1 200 ? -9.627 -3.900 10.090 1.00 46.25 200 TRP A O 1
ATOM 1589 N N . CYS A 1 201 ? -11.003 -3.014 8.553 1.00 39.34 201 CYS A N 1
ATOM 1590 C CA . CYS A 1 201 ? -11.663 -4.260 8.142 1.00 39.34 201 CYS A CA 1
ATOM 1591 C C . CYS A 1 201 ? -10.801 -5.181 7.251 1.00 39.34 201 CYS A C 1
ATOM 1593 O O . CYS A 1 201 ? -11.092 -6.369 7.112 1.00 39.34 201 CYS A O 1
ATOM 1595 N N . ILE A 1 202 ? -9.730 -4.657 6.651 1.00 39.31 202 ILE A N 1
ATOM 1596 C CA . ILE A 1 202 ? -8.824 -5.404 5.756 1.00 39.31 202 ILE A CA 1
ATOM 1597 C C . ILE A 1 202 ? -7.602 -5.944 6.539 1.00 39.31 202 ILE A C 1
ATOM 1599 O O . ILE A 1 202 ? -6.976 -6.917 6.136 1.00 39.31 202 ILE A O 1
ATOM 1603 N N . ALA A 1 203 ? -7.323 -5.410 7.737 1.00 44.28 203 ALA A N 1
ATOM 1604 C CA . ALA A 1 203 ? -6.232 -5.820 8.637 1.00 44.28 203 ALA A CA 1
ATOM 1605 C C . ALA A 1 203 ? -6.559 -7.155 9.301 1.00 44.28 203 ALA A C 1
ATOM 1607 O O . ALA A 1 203 ? -5.674 -7.893 9.722 1.00 44.28 203 ALA A O 1
ATOM 1608 N N . THR A 1 204 ? -7.853 -7.437 9.427 1.00 44.59 204 THR A N 1
ATOM 1609 C CA . THR A 1 204 ? -8.411 -8.550 10.182 1.00 44.59 204 THR A CA 1
ATOM 1610 C C . THR A 1 204 ? -8.483 -9.860 9.391 1.00 44.59 204 THR A C 1
ATOM 1612 O O . THR A 1 204 ? -9.046 -10.825 9.893 1.00 44.59 204 THR A O 1
ATOM 1615 N N . HIS A 1 205 ? -7.926 -9.933 8.179 1.00 43.31 205 HIS A N 1
ATOM 1616 C CA . HIS A 1 205 ? -8.039 -11.123 7.325 1.00 43.31 205 HIS A CA 1
ATOM 1617 C C . HIS A 1 205 ? -6.808 -12.057 7.322 1.00 43.31 205 HIS A C 1
ATOM 1619 O O . HIS A 1 205 ? -6.883 -13.118 6.712 1.00 43.31 205 HIS A O 1
ATOM 1625 N N . SER A 1 206 ? -5.705 -11.753 8.028 1.00 43.69 206 SER A N 1
ATOM 1626 C CA . SER A 1 206 ? -4.570 -12.690 8.169 1.00 43.69 206 SER A CA 1
ATOM 1627 C C . SER A 1 206 ? -4.635 -13.480 9.492 1.00 43.69 206 SER A C 1
ATOM 1629 O O . SER A 1 206 ? -4.572 -12.929 10.592 1.00 43.69 206 SER A O 1
ATOM 1631 N N . GLN A 1 207 ? -4.795 -14.805 9.397 1.00 43.47 207 GLN A N 1
ATOM 1632 C CA . GLN A 1 207 ? -5.185 -15.686 10.514 1.00 43.47 207 GLN A CA 1
ATOM 1633 C C . GLN A 1 207 ? -4.132 -15.875 11.626 1.00 43.47 207 GLN A C 1
ATOM 1635 O O . GLN A 1 207 ? -4.493 -16.253 12.743 1.00 43.47 207 GLN A O 1
ATOM 1640 N N . SER A 1 208 ? -2.841 -15.628 11.382 1.00 39.69 208 SER A N 1
ATOM 1641 C CA . SER A 1 208 ? -1.782 -15.988 12.344 1.00 39.69 208 SER A CA 1
ATOM 1642 C C . SER A 1 208 ? -1.471 -14.910 13.392 1.00 39.69 208 SER A C 1
ATOM 1644 O O . SER A 1 208 ? -1.101 -15.251 14.511 1.00 39.69 208 SER A O 1
ATOM 1646 N N . CYS A 1 209 ? -1.688 -13.623 13.098 1.00 44.84 209 CYS A N 1
ATOM 1647 C CA . CYS A 1 209 ? -1.511 -12.517 14.061 1.00 44.84 209 CYS A CA 1
ATOM 1648 C C . CYS A 1 209 ? -2.767 -12.257 14.921 1.00 44.84 209 CYS A C 1
ATOM 1650 O O . CYS A 1 209 ? -2.852 -11.275 15.661 1.00 44.84 209 CYS A O 1
ATOM 1652 N N . PHE A 1 210 ? -3.769 -13.132 14.812 1.00 51.62 210 PHE A N 1
ATOM 1653 C CA . PHE A 1 210 ? -5.151 -12.809 15.137 1.00 51.62 210 PHE A CA 1
ATOM 1654 C C . PHE A 1 210 ? -5.469 -12.887 16.640 1.00 51.62 210 PHE A C 1
ATOM 1656 O O . PHE A 1 210 ? -6.118 -11.995 17.173 1.00 51.62 210 PHE A O 1
ATOM 1663 N N . ARG A 1 211 ? -4.940 -13.864 17.390 1.00 51.03 211 ARG A N 1
ATOM 1664 C CA . ARG A 1 211 ? -5.373 -14.102 18.789 1.00 51.03 211 ARG A CA 1
ATOM 1665 C C . ARG A 1 211 ? -4.998 -12.991 19.777 1.00 51.03 211 ARG A C 1
ATOM 1667 O O . ARG A 1 211 ? -5.792 -12.635 20.650 1.00 51.03 211 ARG A O 1
ATOM 1674 N N . VAL A 1 212 ? -3.796 -12.423 19.654 1.00 53.75 212 VAL A N 1
ATOM 1675 C CA . VAL A 1 212 ? -3.368 -11.305 20.517 1.00 53.75 212 VAL A CA 1
ATOM 1676 C C . VAL A 1 212 ? -4.149 -10.038 20.150 1.00 53.75 212 VAL A C 1
ATOM 1678 O O . VAL A 1 212 ? -4.655 -9.345 21.038 1.00 53.75 212 VAL A O 1
ATOM 1681 N N . ALA A 1 213 ? -4.346 -9.792 18.850 1.00 70.50 213 ALA A N 1
ATOM 1682 C CA . ALA A 1 213 ? -5.119 -8.662 18.345 1.00 70.50 213 ALA A CA 1
ATOM 1683 C C . ALA A 1 213 ? -6.612 -8.747 18.714 1.00 70.50 213 ALA A C 1
ATOM 1685 O O . ALA A 1 213 ? -7.198 -7.738 19.096 1.00 70.50 213 ALA A O 1
ATOM 1686 N N . GLU A 1 214 ? -7.220 -9.935 18.685 1.00 79.88 214 GLU A N 1
ATOM 1687 C CA . GLU A 1 214 ? -8.629 -10.179 19.016 1.00 79.88 214 GLU A CA 1
ATOM 1688 C C . GLU A 1 214 ? -8.982 -9.742 20.442 1.00 79.88 214 GLU A C 1
ATOM 1690 O O . GLU A 1 214 ? -9.947 -9.006 20.660 1.00 79.88 214 GLU A O 1
ATOM 1695 N N . SER A 1 215 ? -8.195 -10.186 21.428 1.00 78.19 215 SER A N 1
ATOM 1696 C CA . SER A 1 215 ? -8.445 -9.882 22.842 1.00 78.19 215 SER A CA 1
ATOM 1697 C C . SER A 1 215 ? -8.283 -8.389 23.144 1.00 78.19 215 SER A C 1
ATOM 1699 O O . SER A 1 215 ? -9.077 -7.797 23.894 1.00 78.19 215 SER A O 1
ATOM 1701 N N . TRP A 1 216 ? -7.292 -7.758 22.509 1.00 79.62 216 TRP A N 1
ATOM 1702 C CA . TRP A 1 216 ? -7.066 -6.326 22.591 1.00 79.62 216 TRP A CA 1
ATOM 1703 C C . TRP A 1 216 ? -8.201 -5.545 21.913 1.00 79.62 216 TRP A C 1
ATOM 1705 O O . TRP A 1 216 ? -8.779 -4.668 22.557 1.00 79.62 216 TRP A O 1
ATOM 1715 N N . LEU A 1 217 ? -8.598 -5.912 20.686 1.00 81.00 217 LEU A N 1
ATOM 1716 C CA . LEU A 1 217 ? -9.697 -5.287 19.935 1.00 81.00 217 LEU A CA 1
ATOM 1717 C C . LEU A 1 217 ? -11.027 -5.422 20.677 1.00 81.00 217 LEU A C 1
ATOM 1719 O O . LEU A 1 217 ? -11.736 -4.433 20.855 1.00 81.00 217 LEU A O 1
ATOM 1723 N N . ALA A 1 218 ? -11.345 -6.603 21.210 1.00 88.81 218 ALA A N 1
ATOM 1724 C CA . ALA A 1 218 ? -12.542 -6.801 22.022 1.00 88.81 218 ALA A CA 1
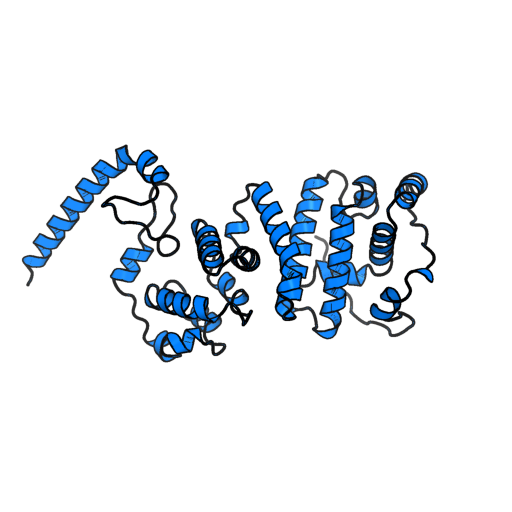ATOM 1725 C C . ALA A 1 218 ? -12.518 -5.911 23.277 1.00 88.81 218 ALA A C 1
ATOM 1727 O O . ALA A 1 218 ? -13.507 -5.263 23.622 1.00 88.81 218 ALA A O 1
ATOM 1728 N N . THR A 1 219 ? -11.375 -5.814 23.961 1.00 84.38 219 THR A N 1
ATOM 1729 C CA . THR A 1 219 ? -11.215 -4.907 25.111 1.00 84.38 219 THR A CA 1
ATOM 1730 C C . THR A 1 219 ? -11.383 -3.444 24.709 1.00 84.38 219 THR A C 1
ATOM 1732 O O . THR A 1 219 ? -12.002 -2.664 25.440 1.00 84.38 219 THR A O 1
ATOM 1735 N N . TRP A 1 220 ? -10.854 -3.069 23.551 1.00 82.94 220 TRP A N 1
ATOM 1736 C CA . TRP A 1 220 ? -10.952 -1.728 23.005 1.00 82.94 220 TRP A CA 1
ATOM 1737 C C . TRP A 1 220 ? -12.399 -1.370 22.650 1.00 82.94 220 TRP A C 1
ATOM 1739 O O . TRP A 1 220 ? -12.890 -0.332 23.093 1.00 82.94 220 TRP A O 1
ATOM 1749 N N . PHE A 1 221 ? -13.130 -2.248 21.962 1.00 88.25 221 PHE A N 1
ATOM 1750 C CA . PHE A 1 221 ? -14.529 -2.021 21.598 1.00 88.25 221 PHE A CA 1
ATOM 1751 C C . PHE A 1 221 ? -15.441 -1.937 22.822 1.00 88.25 221 PHE A C 1
ATOM 1753 O O . PHE A 1 221 ? -16.287 -1.047 22.890 1.00 88.25 221 PHE A O 1
ATOM 1760 N N . ARG A 1 222 ? -15.210 -2.754 23.861 1.00 89.50 222 ARG A N 1
ATOM 1761 C CA . ARG A 1 222 ? -15.920 -2.602 25.148 1.00 89.50 222 ARG A CA 1
ATOM 1762 C C . ARG A 1 222 ? -15.673 -1.239 25.793 1.00 89.50 222 ARG A C 1
ATOM 1764 O O . ARG A 1 222 ? -16.552 -0.701 26.463 1.00 89.50 222 ARG A O 1
ATOM 1771 N N . LYS A 1 223 ? -14.476 -0.672 25.620 1.00 83.25 223 LYS A N 1
ATOM 1772 C CA . LYS A 1 223 ? -14.126 0.654 26.146 1.00 83.25 223 LYS A CA 1
ATOM 1773 C C . LYS A 1 223 ? -14.691 1.793 25.289 1.00 83.25 223 LYS A C 1
ATOM 1775 O O . LYS A 1 223 ? -14.974 2.855 25.847 1.00 83.25 223 LYS A O 1
ATOM 1780 N N . ASN A 1 224 ? -14.890 1.562 23.994 1.00 81.44 224 ASN A N 1
ATOM 1781 C CA . ASN A 1 224 ? -15.296 2.571 23.016 1.00 81.44 224 ASN A CA 1
ATOM 1782 C C . ASN A 1 224 ? -16.505 2.099 22.173 1.00 81.44 224 ASN A C 1
ATOM 1784 O O . ASN A 1 224 ? -16.424 2.042 20.946 1.00 81.44 224 ASN A O 1
ATOM 1788 N N . PRO A 1 225 ? -17.648 1.765 22.804 1.00 87.75 225 PRO A N 1
ATOM 1789 C CA . PRO A 1 225 ? -18.759 1.072 22.140 1.00 87.75 225 PRO A CA 1
ATOM 1790 C C . PRO A 1 225 ? -19.457 1.873 21.030 1.00 87.75 225 PRO A C 1
ATOM 1792 O O . PRO A 1 225 ? -20.187 1.294 20.230 1.00 87.75 225 PRO A O 1
ATOM 1795 N N . ARG A 1 226 ? -19.269 3.197 20.996 1.00 83.94 226 ARG A N 1
ATOM 1796 C CA . ARG A 1 226 ? -19.874 4.113 20.015 1.00 83.94 226 ARG A CA 1
ATOM 1797 C C . ARG A 1 226 ? -18.855 4.957 19.258 1.00 83.94 226 ARG A C 1
ATOM 1799 O O . ARG A 1 226 ? -19.209 5.990 18.706 1.00 83.94 226 ARG A O 1
ATOM 1806 N N . PHE A 1 227 ? -17.599 4.518 19.227 1.00 80.38 227 PHE A N 1
ATOM 1807 C CA . PHE A 1 227 ? -16.604 5.169 18.377 1.00 80.38 227 PHE A CA 1
ATOM 1808 C C . PHE A 1 227 ? -17.007 5.137 16.893 1.00 80.38 227 PHE A C 1
ATOM 1810 O O . PHE A 1 227 ? -16.636 6.020 16.134 1.00 80.38 227 PHE A O 1
ATOM 1817 N N . MET A 1 228 ? -17.796 4.135 16.502 1.00 81.06 228 MET A N 1
ATOM 1818 C CA . MET A 1 228 ? -18.303 3.948 15.147 1.00 81.06 228 MET A CA 1
ATOM 1819 C C . MET A 1 228 ? -19.825 3.836 15.178 1.00 81.06 228 MET A C 1
ATOM 1821 O O . MET A 1 228 ? -20.419 3.421 16.186 1.00 81.06 228 MET A O 1
ATOM 1825 N N . THR A 1 229 ? -20.462 4.149 14.055 1.00 82.75 229 THR A N 1
ATOM 1826 C CA . THR A 1 229 ? -21.901 3.955 13.880 1.00 82.75 229 THR A CA 1
ATOM 1827 C C . THR A 1 229 ? -22.279 2.474 14.000 1.00 82.75 229 THR A C 1
ATOM 1829 O O . THR A 1 229 ? -21.448 1.563 13.940 1.00 82.75 229 THR A O 1
ATOM 1832 N N . GLU A 1 230 ? -23.563 2.194 14.222 1.00 84.69 230 GLU A N 1
ATOM 1833 C CA . GLU A 1 230 ? -24.061 0.813 14.239 1.00 84.69 230 GLU A CA 1
ATOM 1834 C C . GLU A 1 230 ? -23.845 0.111 12.904 1.00 84.69 230 GLU A C 1
ATOM 1836 O O . GLU A 1 230 ? -23.402 -1.034 12.890 1.00 84.69 230 GLU A O 1
ATOM 1841 N N . ARG A 1 231 ? -24.061 0.830 11.799 1.00 81.44 231 ARG A N 1
ATOM 1842 C CA . ARG A 1 231 ? -23.836 0.328 10.445 1.00 81.44 231 ARG A CA 1
ATOM 1843 C C . ARG A 1 231 ? -22.384 -0.098 10.226 1.00 81.44 231 ARG A C 1
ATOM 1845 O O . ARG A 1 231 ? -22.158 -1.208 9.761 1.00 81.44 231 ARG A O 1
ATOM 1852 N N . GLU A 1 232 ? -21.419 0.747 10.587 1.00 79.31 232 GLU A N 1
ATOM 1853 C CA . GLU A 1 232 ? -19.986 0.446 10.426 1.00 79.31 232 GLU A CA 1
ATOM 1854 C C . GLU A 1 232 ? -19.552 -0.736 11.287 1.00 79.31 232 GLU A C 1
ATOM 1856 O O . GLU A 1 232 ? -18.838 -1.614 10.823 1.00 79.31 232 GLU A O 1
ATOM 1861 N N . MET A 1 233 ? -20.033 -0.807 12.527 1.00 84.19 233 MET A N 1
ATOM 1862 C CA . MET A 1 233 ? -19.713 -1.926 13.412 1.00 84.19 233 MET A CA 1
ATOM 1863 C C . MET A 1 233 ? -20.334 -3.240 12.971 1.00 84.19 233 MET A C 1
ATOM 1865 O O . MET A 1 233 ? -19.696 -4.281 13.087 1.00 84.19 233 MET A O 1
ATOM 1869 N N . LYS A 1 234 ? -21.566 -3.199 12.459 1.00 84.12 234 LYS A N 1
ATOM 1870 C CA . LYS A 1 234 ? -22.201 -4.363 11.846 1.00 84.12 234 LYS A CA 1
ATOM 1871 C C . LYS A 1 234 ? -21.393 -4.825 10.638 1.00 84.12 234 LYS A C 1
ATOM 1873 O O . LYS A 1 234 ? -21.056 -5.995 10.560 1.00 84.12 234 LYS A O 1
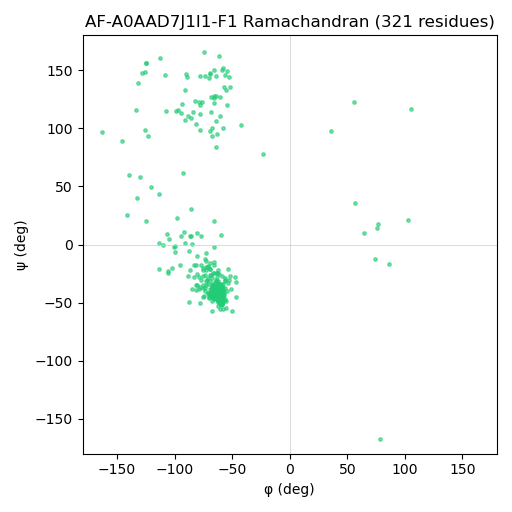ATOM 1878 N N . TYR A 1 235 ? -20.999 -3.907 9.761 1.00 76.81 235 TYR A N 1
ATOM 1879 C CA . TYR A 1 235 ? -20.152 -4.227 8.614 1.00 76.81 235 TYR A CA 1
ATOM 1880 C C . TYR A 1 235 ? -18.800 -4.838 9.027 1.00 76.81 235 TYR A C 1
ATOM 1882 O O . TYR A 1 235 ? -18.376 -5.833 8.450 1.00 76.81 235 TYR A O 1
ATOM 1890 N N . LEU A 1 236 ? -18.166 -4.285 10.066 1.00 76.19 236 LEU A N 1
ATOM 1891 C CA . LEU A 1 236 ? -16.856 -4.716 10.558 1.00 76.19 236 LEU A CA 1
ATOM 1892 C C . LEU A 1 236 ? -16.887 -6.067 11.296 1.00 76.19 236 LEU A C 1
ATOM 1894 O O . LEU A 1 236 ? -15.912 -6.810 11.235 1.00 76.19 236 LEU A O 1
ATOM 1898 N N . LEU A 1 237 ? -17.962 -6.367 12.036 1.00 83.06 237 LEU A N 1
ATOM 1899 C CA . LEU A 1 237 ? -17.997 -7.490 12.987 1.00 83.06 237 LEU A CA 1
ATOM 1900 C C . LEU A 1 237 ? -18.963 -8.630 12.613 1.00 83.06 237 LEU A C 1
ATOM 1902 O O . LEU A 1 237 ? -18.781 -9.735 13.126 1.00 83.06 237 LEU A O 1
ATOM 1906 N N . LEU A 1 238 ? -19.978 -8.394 11.766 1.00 77.81 238 LEU A N 1
ATOM 1907 C CA . LEU A 1 238 ? -20.969 -9.416 11.380 1.00 77.81 238 LEU A CA 1
ATOM 1908 C C . LEU A 1 238 ? -20.477 -10.516 10.434 1.00 77.81 238 LEU A C 1
ATOM 1910 O O . LEU A 1 238 ? -21.109 -11.573 10.455 1.00 77.81 238 LEU A O 1
ATOM 1914 N N . PRO A 1 239 ? -19.405 -10.368 9.630 1.00 74.44 239 PRO A N 1
ATOM 1915 C CA . PRO A 1 239 ? -18.756 -11.531 9.035 1.00 74.44 239 PRO A CA 1
ATOM 1916 C C . PRO A 1 239 ? -18.169 -12.367 10.185 1.00 74.44 239 PRO A C 1
ATOM 1918 O O . PRO A 1 239 ? -17.037 -12.142 10.590 1.00 74.44 239 PRO A O 1
ATOM 1921 N N . ALA A 1 240 ? -19.009 -13.221 10.786 1.00 57.28 240 ALA A N 1
ATOM 1922 C CA . ALA A 1 240 ? -18.911 -13.886 12.090 1.00 57.28 240 ALA A CA 1
ATOM 1923 C C . ALA A 1 240 ? -17.485 -14.041 12.651 1.00 57.28 240 ALA A C 1
ATOM 1925 O O . ALA A 1 240 ? -16.882 -15.115 12.616 1.00 57.28 240 ALA A O 1
ATOM 1926 N N . GLY A 1 241 ? -16.950 -12.945 13.191 1.00 76.44 241 GLY A N 1
ATOM 1927 C CA . GLY A 1 241 ? -15.560 -12.876 13.607 1.00 76.44 241 GLY A CA 1
ATOM 1928 C C . GLY A 1 241 ? -15.375 -13.313 15.064 1.00 76.44 241 GLY A C 1
ATOM 1929 O O . GLY A 1 241 ? -16.211 -12.994 15.916 1.00 76.44 241 GLY A O 1
ATOM 1930 N N . PRO A 1 242 ? -14.242 -13.942 15.417 1.00 85.62 242 PRO A N 1
ATOM 1931 C CA . PRO A 1 242 ? -13.833 -14.204 16.801 1.00 85.62 242 PRO A CA 1
ATOM 1932 C C . PRO A 1 242 ? -13.959 -12.997 17.750 1.00 85.62 242 PRO A C 1
ATOM 1934 O O . PRO A 1 242 ? -14.305 -13.155 18.920 1.00 85.62 242 PRO A O 1
ATOM 1937 N N . ILE A 1 243 ? -13.766 -11.772 17.246 1.00 86.88 243 ILE A N 1
ATOM 1938 C CA . ILE A 1 243 ? -13.933 -10.529 18.017 1.00 86.88 243 ILE A CA 1
ATOM 1939 C C . ILE A 1 243 ? -15.385 -10.341 18.473 1.00 86.88 243 ILE A C 1
ATOM 1941 O O . ILE A 1 243 ? -15.617 -9.993 19.631 1.00 86.88 243 ILE A O 1
ATOM 1945 N N . LEU A 1 244 ? -16.368 -10.585 17.599 1.00 92.19 244 LEU A N 1
ATOM 1946 C CA . LEU A 1 244 ? -17.781 -10.458 17.957 1.00 92.19 244 LEU A CA 1
ATOM 1947 C C . LEU A 1 244 ? -18.155 -11.487 19.030 1.00 92.19 244 LEU A C 1
ATOM 1949 O O . LEU A 1 244 ? -18.829 -11.142 19.999 1.00 92.19 244 LEU A O 1
ATOM 1953 N N . ASN A 1 245 ? -17.630 -12.711 18.925 1.00 91.94 245 ASN A N 1
ATOM 1954 C CA . ASN A 1 245 ? -17.802 -13.742 19.951 1.00 91.94 245 ASN A CA 1
ATOM 1955 C C . ASN A 1 245 ? -17.231 -13.293 21.301 1.00 91.94 245 ASN A C 1
ATOM 1957 O O . ASN A 1 245 ? -17.916 -13.383 22.320 1.00 91.94 245 ASN A O 1
ATOM 1961 N N . LEU A 1 246 ? -16.023 -12.718 21.311 1.00 92.06 246 LEU A N 1
ATOM 1962 C CA . LEU A 1 246 ? -15.432 -12.150 22.524 1.00 92.06 246 LEU A CA 1
ATOM 1963 C C . LEU A 1 246 ? -16.285 -11.013 23.103 1.00 92.06 246 LEU A C 1
ATOM 1965 O O . LEU A 1 246 ? -16.355 -10.855 24.321 1.00 92.06 246 LEU A O 1
ATOM 1969 N N . LEU A 1 247 ? -16.949 -10.218 22.268 1.00 93.50 247 LEU A N 1
ATOM 1970 C CA . LEU A 1 247 ? -17.822 -9.131 22.714 1.00 93.50 247 LEU A CA 1
ATOM 1971 C C . LEU A 1 247 ? -19.154 -9.611 23.310 1.00 93.50 247 LEU A C 1
ATOM 1973 O O . LEU A 1 247 ? -19.812 -8.825 23.987 1.00 93.50 247 LEU A O 1
ATOM 1977 N N . GLY A 1 248 ? -19.507 -10.889 23.151 1.00 94.50 248 GLY A N 1
ATOM 1978 C CA . GLY A 1 248 ? -20.788 -11.453 23.585 1.00 94.50 248 GLY A CA 1
ATOM 1979 C C . GLY A 1 248 ? -21.788 -11.660 22.442 1.00 94.50 248 GLY A C 1
ATOM 1980 O O . GLY A 1 248 ? -22.991 -11.737 22.690 1.00 94.50 248 GLY A O 1
ATOM 1981 N N . GLY A 1 249 ? -21.302 -11.739 21.200 1.00 93.44 249 GLY A N 1
ATOM 1982 C CA . GLY A 1 249 ? -22.098 -11.978 19.998 1.00 93.44 249 GLY A CA 1
ATOM 1983 C C . GLY A 1 249 ? -22.841 -10.738 19.498 1.00 93.44 249 GLY A C 1
ATOM 1984 O O . GLY A 1 249 ? -22.610 -9.616 19.951 1.00 93.44 249 GLY A O 1
ATOM 1985 N N . GLU A 1 250 ? -23.786 -10.946 18.579 1.00 92.75 250 GLU A N 1
ATOM 1986 C CA . GLU A 1 250 ? -24.625 -9.881 18.002 1.00 92.75 250 GLU A CA 1
ATOM 1987 C C . GLU A 1 250 ? -25.394 -9.083 19.062 1.00 92.75 250 GLU A C 1
ATOM 1989 O O . GLU A 1 250 ? -25.547 -7.869 18.933 1.00 92.75 250 GLU A O 1
ATOM 1994 N N . LYS A 1 251 ? -25.770 -9.728 20.175 1.00 93.19 251 LYS A N 1
ATOM 1995 C CA . LYS A 1 251 ? -26.424 -9.066 21.314 1.00 93.19 251 LYS A CA 1
ATOM 1996 C C . LYS A 1 251 ? -25.605 -7.901 21.865 1.00 93.19 251 LYS A C 1
ATOM 1998 O O . LYS A 1 251 ? -26.177 -6.940 22.378 1.00 93.19 251 LYS A O 1
ATOM 2003 N N . TRP A 1 252 ? -24.274 -7.948 21.770 1.00 93.94 252 TRP A N 1
ATOM 2004 C CA . TRP A 1 252 ? -23.438 -6.819 22.174 1.00 93.94 252 TRP A CA 1
ATOM 2005 C C . TRP A 1 252 ? -23.660 -5.596 21.281 1.00 93.94 252 TRP A C 1
ATOM 2007 O O . TRP A 1 252 ? -23.702 -4.480 21.793 1.00 93.94 252 TRP A O 1
ATOM 2017 N N . LEU A 1 253 ? -23.861 -5.779 19.971 1.00 92.31 253 LEU A N 1
ATOM 2018 C CA . LEU A 1 253 ? -24.119 -4.674 19.042 1.00 92.31 253 LEU A CA 1
ATOM 2019 C C . LEU A 1 253 ? -25.414 -3.934 19.393 1.00 92.31 253 LEU A C 1
ATOM 2021 O O . LEU A 1 253 ? -25.443 -2.706 19.339 1.00 92.31 253 LEU A O 1
ATOM 2025 N N . GLU A 1 254 ? -26.437 -4.674 19.819 1.00 92.25 254 GLU A N 1
ATOM 2026 C CA . GLU A 1 254 ? -27.741 -4.139 20.231 1.00 92.25 254 GLU A CA 1
ATOM 2027 C C . GLU A 1 254 ? -27.701 -3.486 21.621 1.00 92.25 254 GLU A C 1
ATOM 2029 O O . GLU A 1 254 ? -28.344 -2.466 21.868 1.00 92.25 254 GLU A O 1
ATOM 2034 N N . THR A 1 255 ? -26.935 -4.065 22.552 1.00 92.12 255 THR A N 1
ATOM 2035 C CA . THR A 1 255 ? -26.949 -3.667 23.973 1.00 92.12 255 THR A CA 1
ATOM 2036 C C . THR A 1 255 ? -25.805 -2.741 24.378 1.00 92.12 255 THR A C 1
ATOM 2038 O O . THR A 1 255 ? -25.742 -2.313 25.536 1.00 92.12 255 THR A O 1
ATOM 2041 N N . ARG A 1 256 ? -24.897 -2.390 23.460 1.00 90.56 256 ARG A N 1
ATOM 2042 C CA . ARG A 1 256 ? -23.757 -1.512 23.754 1.00 90.56 256 ARG A CA 1
ATOM 2043 C C . ARG A 1 256 ? -24.222 -0.128 24.226 1.00 90.56 256 ARG A C 1
ATOM 2045 O O . ARG A 1 256 ? -24.752 0.694 23.475 1.00 90.56 256 ARG A O 1
ATOM 2052 N N . LYS A 1 257 ? -23.992 0.162 25.506 1.00 87.06 257 LYS A N 1
ATOM 2053 C CA . LYS A 1 257 ? -24.333 1.455 26.112 1.00 87.06 257 LYS A CA 1
ATOM 2054 C C . LYS A 1 257 ? -23.161 2.420 26.022 1.00 87.06 257 LYS A C 1
ATOM 2056 O O . LYS A 1 257 ? -2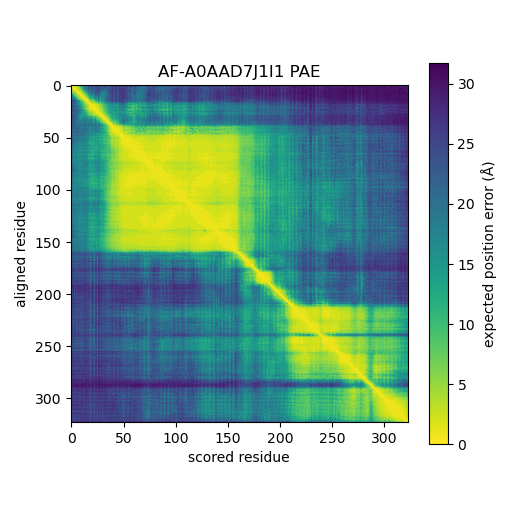2.030 2.084 26.372 1.00 87.06 257 LYS A O 1
ATOM 2061 N N . GLN A 1 258 ? -23.453 3.645 25.598 1.00 82.19 258 GLN A N 1
ATOM 2062 C CA . GLN A 1 258 ? -22.545 4.766 25.797 1.00 82.19 258 GLN A CA 1
ATOM 2063 C C . GLN A 1 258 ? -22.458 5.025 27.300 1.00 82.19 258 GLN A C 1
ATOM 2065 O O . GLN A 1 258 ? -23.476 5.125 27.982 1.00 82.19 258 GLN A O 1
ATOM 2070 N N . THR A 1 259 ? -21.240 5.044 27.829 1.00 84.19 259 THR A N 1
ATOM 2071 C CA . THR A 1 259 ? -21.012 5.342 29.243 1.00 84.19 259 THR A CA 1
ATOM 2072 C C . THR A 1 259 ? -20.393 6.722 29.340 1.00 84.19 259 THR A C 1
ATOM 2074 O O . THR A 1 259 ? -19.550 7.069 28.515 1.00 84.19 259 THR A O 1
ATOM 2077 N N . THR A 1 260 ? -20.707 7.469 30.396 1.00 80.94 260 THR A N 1
ATOM 2078 C CA . THR A 1 260 ? -20.067 8.766 30.670 1.00 80.94 260 THR A CA 1
ATOM 2079 C C . THR A 1 260 ? -18.540 8.649 30.686 1.00 80.94 260 THR A C 1
ATOM 2081 O O . THR A 1 260 ? -17.834 9.550 30.248 1.00 80.94 260 THR A O 1
ATOM 2084 N N . LYS A 1 261 ? -18.003 7.501 31.129 1.00 81.94 261 LYS A N 1
ATOM 2085 C CA . LYS A 1 261 ? -16.564 7.210 31.066 1.00 81.94 261 LYS A CA 1
ATOM 2086 C C . LYS A 1 261 ? -16.049 7.084 29.631 1.00 81.94 261 LYS A C 1
ATOM 2088 O O . LYS A 1 261 ? -14.929 7.503 29.376 1.00 81.94 261 LYS A O 1
ATOM 2093 N N . ALA A 1 262 ? -16.802 6.488 28.709 1.00 81.25 262 ALA A N 1
ATOM 2094 C CA . ALA A 1 262 ? -16.421 6.433 27.298 1.00 81.25 262 ALA A CA 1
ATOM 2095 C C . ALA A 1 262 ? -16.419 7.837 26.676 1.00 81.25 262 ALA A C 1
ATOM 2097 O O . ALA A 1 262 ? -15.437 8.204 26.039 1.00 81.25 262 ALA A O 1
ATOM 2098 N N . ASP A 1 263 ? -17.435 8.650 26.965 1.00 80.62 263 ASP A N 1
ATOM 2099 C CA . ASP A 1 263 ? -17.533 10.028 26.459 1.00 80.62 263 ASP A CA 1
ATOM 2100 C C . ASP A 1 263 ? -16.394 10.895 26.971 1.00 80.62 263 ASP A C 1
ATOM 2102 O O . ASP A 1 263 ? -15.708 11.557 26.198 1.00 80.62 263 ASP A O 1
ATOM 2106 N N . GLN A 1 264 ? -16.106 10.802 28.270 1.00 81.31 264 GLN A N 1
ATOM 2107 C CA . GLN A 1 264 ? -14.955 11.460 28.878 1.00 81.31 264 GLN A CA 1
ATOM 2108 C C . GLN A 1 264 ? -13.620 10.992 28.300 1.00 81.31 264 GLN A C 1
ATOM 2110 O O . GLN A 1 264 ? -12.649 11.726 28.416 1.00 81.31 264 GLN A O 1
ATOM 2115 N N . ARG A 1 265 ? -13.516 9.779 27.744 1.00 78.44 265 ARG A N 1
ATOM 2116 C CA . ARG A 1 265 ? -12.294 9.340 27.056 1.00 78.44 265 ARG A CA 1
ATOM 2117 C C . ARG A 1 265 ? -12.215 9.944 25.660 1.00 78.44 265 ARG A C 1
ATOM 2119 O O . ARG A 1 265 ? -11.218 10.581 25.354 1.00 78.44 265 ARG A O 1
ATOM 2126 N N . MET A 1 266 ? -13.281 9.837 24.867 1.00 76.06 266 MET A N 1
ATOM 2127 C CA . MET A 1 266 ? -13.325 10.380 23.501 1.00 76.06 266 MET A CA 1
ATOM 2128 C C . MET A 1 266 ? -13.191 11.909 23.455 1.00 76.06 266 MET A C 1
ATOM 2130 O O . MET A 1 266 ? -12.616 12.455 22.517 1.00 76.06 266 MET A O 1
ATOM 2134 N N . ALA A 1 267 ? -13.695 12.605 24.477 1.00 81.00 267 ALA A N 1
ATOM 2135 C CA . ALA A 1 267 ? -13.572 14.053 24.605 1.00 81.00 267 ALA A CA 1
ATOM 2136 C C . ALA A 1 267 ? -12.153 14.510 24.985 1.00 81.00 267 ALA A C 1
ATOM 2138 O O . ALA A 1 267 ? -11.846 15.698 24.878 1.00 81.00 267 ALA A O 1
ATOM 2139 N N . LYS A 1 268 ? -11.273 13.607 25.442 1.00 77.44 268 LYS A N 1
ATOM 2140 C CA . LYS A 1 268 ? -9.888 13.982 25.737 1.00 77.44 268 LYS A CA 1
ATOM 2141 C C . LYS A 1 268 ? -9.095 14.065 24.445 1.00 77.44 268 LYS A C 1
ATOM 2143 O O . LYS A 1 268 ? -8.923 13.073 23.742 1.00 77.44 268 LYS A O 1
ATOM 2148 N N . ALA A 1 269 ? -8.521 15.237 24.231 1.00 77.75 269 ALA A N 1
ATOM 2149 C CA . ALA A 1 269 ? -7.506 15.501 23.232 1.00 77.75 269 ALA A CA 1
ATOM 2150 C C . ALA A 1 269 ? -6.310 16.185 23.905 1.00 77.75 269 ALA A C 1
ATOM 2152 O O . ALA A 1 269 ? -6.475 16.950 24.862 1.00 77.75 269 ALA A O 1
ATOM 2153 N N . CYS A 1 270 ? -5.102 15.939 23.408 1.00 73.50 270 CYS A N 1
ATOM 2154 C CA . CYS A 1 270 ? -3.959 16.775 23.732 1.00 73.50 270 CYS A CA 1
ATOM 2155 C C . CYS A 1 270 ? -4.213 18.181 23.180 1.00 73.50 270 CYS A C 1
ATOM 2157 O O . CYS A 1 270 ? -4.496 18.337 21.998 1.00 73.50 270 CYS A O 1
ATOM 2159 N N . ARG A 1 271 ? -4.084 19.220 24.010 1.00 73.69 271 ARG A N 1
ATOM 2160 C CA . ARG A 1 271 ? -4.287 20.608 23.555 1.00 73.69 271 ARG A CA 1
ATOM 2161 C C . ARG A 1 271 ? -3.177 21.115 22.633 1.00 73.69 271 ARG A C 1
ATOM 2163 O O . ARG A 1 271 ? -3.388 22.075 21.911 1.00 73.69 271 ARG A O 1
ATOM 2170 N N . THR A 1 272 ? -2.012 20.472 22.661 1.00 70.19 272 THR A N 1
ATOM 2171 C CA . THR A 1 272 ? -0.865 20.847 21.827 1.00 70.19 272 THR A CA 1
ATOM 2172 C C . THR A 1 272 ? -0.913 20.173 20.463 1.00 70.19 272 THR A C 1
ATOM 2174 O O . THR A 1 272 ? -0.755 20.845 19.455 1.00 70.19 272 THR A O 1
ATOM 2177 N N . CYS A 1 273 ? -1.122 18.853 20.427 1.00 68.62 273 CYS A N 1
ATOM 2178 C CA . CYS A 1 273 ? -1.049 18.071 19.189 1.00 68.62 273 CYS A CA 1
ATOM 2179 C C . CYS A 1 273 ? -2.388 17.467 18.741 1.00 68.62 273 CYS A C 1
ATOM 2181 O O . CYS A 1 273 ? -2.421 16.736 17.762 1.00 68.62 273 CYS A O 1
ATOM 2183 N N . GLY A 1 274 ? -3.488 17.700 19.460 1.00 70.69 274 GLY A N 1
ATOM 2184 C CA . GLY A 1 274 ? -4.824 17.213 19.091 1.00 70.69 274 GLY A CA 1
ATOM 2185 C C . GLY A 1 274 ? -5.073 15.714 19.305 1.00 70.69 274 GLY A C 1
ATOM 2186 O O . GLY A 1 274 ? -6.229 15.294 19.297 1.00 70.69 274 GLY A O 1
ATOM 2187 N N . VAL A 1 275 ? -4.032 14.911 19.554 1.00 65.62 275 VAL A N 1
ATOM 2188 C CA . VAL A 1 275 ? -4.129 13.445 19.695 1.00 65.62 275 VAL A CA 1
ATOM 2189 C C . VAL A 1 275 ? -5.112 13.056 20.806 1.00 65.62 275 VAL A C 1
ATOM 2191 O O . VAL A 1 275 ? -5.065 13.638 21.889 1.00 65.62 275 VAL A O 1
ATOM 2194 N N . ARG A 1 276 ? -5.986 12.069 20.561 1.00 70.19 276 ARG A N 1
ATOM 2195 C CA . ARG A 1 276 ? -7.110 11.691 21.446 1.00 70.19 276 ARG A CA 1
ATOM 2196 C C . ARG A 1 276 ? -6.956 10.312 22.087 1.00 70.19 276 ARG A C 1
ATOM 2198 O O . ARG A 1 276 ? -6.236 9.455 21.578 1.00 70.19 276 ARG A O 1
ATOM 2205 N N . GLU A 1 277 ? -7.678 10.054 23.181 1.00 68.25 277 GLU A N 1
ATOM 2206 C CA . GLU A 1 277 ? -7.942 8.658 23.569 1.00 68.25 277 GLU A CA 1
ATOM 2207 C C . GLU A 1 277 ? -8.982 8.069 22.599 1.00 68.25 277 GLU A C 1
ATOM 2209 O O . GLU A 1 277 ? -9.895 8.780 22.179 1.00 68.25 277 GLU A O 1
ATOM 2214 N N . PRO A 1 278 ? -8.897 6.779 22.240 1.00 61.31 278 PRO A N 1
ATOM 2215 C CA . PRO A 1 278 ? -8.012 5.746 22.786 1.00 61.31 278 PRO A CA 1
ATOM 2216 C C . PRO A 1 278 ? -6.696 5.548 22.013 1.00 61.31 278 PRO A C 1
ATOM 2218 O O . PRO A 1 278 ? -5.975 4.601 22.317 1.00 61.31 278 PRO A O 1
ATOM 2221 N N . LEU A 1 279 ? -6.393 6.396 21.023 1.00 56.84 279 LEU A N 1
ATOM 2222 C CA . LEU A 1 279 ? -5.201 6.279 20.167 1.00 56.84 279 LEU A CA 1
ATOM 2223 C C . LEU A 1 279 ? -3.902 6.356 20.975 1.00 56.84 279 LEU A C 1
ATOM 2225 O O . LEU A 1 279 ? -2.953 5.610 20.743 1.00 56.84 279 LEU A O 1
ATOM 2229 N N . VAL A 1 280 ? -3.896 7.213 21.993 1.00 60.38 280 VAL A N 1
ATOM 2230 C CA . VAL A 1 280 ? -2.904 7.196 23.065 1.00 60.38 280 VAL A CA 1
ATOM 2231 C C . VAL A 1 280 ? -3.612 7.130 24.397 1.00 60.38 280 VAL A C 1
ATOM 2233 O O . VAL A 1 280 ? -4.692 7.692 24.571 1.00 60.38 280 VAL A O 1
ATOM 2236 N N . THR A 1 281 ? -2.978 6.492 25.375 1.00 67.75 281 THR A N 1
ATOM 2237 C CA . THR A 1 281 ? -3.337 6.739 26.768 1.00 67.75 281 THR A CA 1
ATOM 2238 C C . THR A 1 281 ? -2.922 8.172 27.078 1.00 67.75 281 THR A C 1
ATOM 2240 O O . THR A 1 281 ? -1.764 8.432 27.419 1.00 67.75 281 THR A O 1
ATOM 2243 N N . LEU A 1 282 ? -3.853 9.114 26.922 1.00 62.53 282 LEU A N 1
ATOM 2244 C CA . LEU A 1 282 ? -3.667 10.464 27.417 1.00 62.53 282 LEU A CA 1
ATOM 2245 C C . LEU A 1 282 ? -3.668 10.348 28.929 1.00 62.53 282 LEU A C 1
ATOM 2247 O O . LEU A 1 282 ? -4.711 10.234 29.578 1.00 62.53 282 LEU A O 1
ATOM 2251 N N . LEU A 1 283 ? -2.470 10.353 29.505 1.00 58.50 283 LEU A N 1
ATOM 2252 C CA . LEU A 1 283 ? -2.376 10.549 30.932 1.00 58.50 283 LEU A CA 1
ATOM 2253 C C . LEU A 1 283 ? -3.110 11.849 31.253 1.00 58.50 283 LEU A C 1
ATOM 2255 O O . LEU A 1 283 ? -2.774 12.914 30.734 1.00 58.50 283 LEU A O 1
ATOM 2259 N N . ARG A 1 284 ? -4.144 11.734 32.091 1.00 55.75 284 ARG A N 1
ATOM 2260 C CA . ARG A 1 284 ? -4.632 12.877 32.855 1.00 55.75 284 ARG A CA 1
ATOM 2261 C C . ARG A 1 284 ? -3.419 13.446 33.547 1.00 55.75 284 ARG A C 1
ATOM 2263 O O . ARG A 1 284 ? -2.681 12.640 34.105 1.00 55.75 284 ARG A O 1
ATOM 2270 N N . CYS A 1 285 ? -3.273 14.768 33.523 1.00 47.56 285 CYS A N 1
ATOM 2271 C CA . CYS A 1 285 ? -2.360 15.456 34.416 1.00 47.56 285 CYS A CA 1
ATOM 2272 C C . CYS A 1 285 ? -2.493 14.819 35.799 1.00 47.56 285 CYS A C 1
ATOM 2274 O O . CYS A 1 285 ? -3.483 15.033 36.485 1.00 47.56 285 CYS A O 1
ATOM 2276 N N . ASN A 1 286 ? -1.532 13.988 36.172 1.00 54.50 286 ASN A N 1
ATOM 2277 C CA . ASN A 1 286 ? -0.919 14.163 37.454 1.00 54.50 286 ASN A CA 1
ATOM 2278 C C . ASN A 1 286 ? 0.243 15.171 37.318 1.00 54.50 286 ASN A C 1
ATOM 2280 O O . ASN A 1 286 ? 0.527 15.850 38.292 1.00 54.50 286 ASN A O 1
ATOM 2284 N N . GLY A 1 287 ? 0.869 15.451 36.154 1.00 42.34 287 GLY A N 1
ATOM 2285 C CA . GLY A 1 287 ? 1.523 14.508 35.219 1.00 42.34 287 GLY A CA 1
ATOM 2286 C C . GLY A 1 287 ? 0.850 14.138 33.877 1.00 42.34 287 GLY A C 1
ATOM 2287 O O . GLY A 1 287 ? -0.127 13.420 33.906 1.00 42.34 287 GLY A O 1
ATOM 2288 N N . CYS A 1 288 ? 1.414 14.437 32.692 1.00 42.72 288 CYS A N 1
ATOM 2289 C CA . CYS A 1 288 ? 1.031 13.730 31.442 1.00 42.72 288 CYS A CA 1
ATOM 2290 C C . CYS A 1 288 ? 2.252 13.250 30.621 1.00 42.72 288 CYS A C 1
ATOM 2292 O O . CYS A 1 288 ? 3.215 13.989 30.459 1.00 42.72 288 CYS A O 1
ATOM 2294 N N . ASN A 1 289 ? 2.201 12.034 30.048 1.00 49.72 289 ASN A N 1
ATOM 2295 C CA . ASN A 1 289 ? 3.351 11.237 29.550 1.00 49.72 289 ASN A CA 1
ATOM 2296 C C . ASN A 1 289 ? 3.847 11.504 28.120 1.00 49.72 289 ASN A C 1
ATOM 2298 O O . ASN A 1 289 ? 4.436 10.630 27.486 1.00 49.72 289 ASN A O 1
ATOM 2302 N N . THR A 1 290 ? 3.718 12.725 27.627 1.00 52.47 290 THR A N 1
ATOM 2303 C CA . THR A 1 290 ? 4.589 13.171 26.533 1.00 52.47 290 THR A CA 1
ATOM 2304 C C . THR A 1 290 ? 5.278 14.424 27.023 1.00 52.47 290 THR A C 1
ATOM 2306 O O . THR A 1 290 ? 4.713 15.521 26.969 1.00 52.47 290 THR A O 1
ATOM 2309 N N . LYS A 1 291 ? 6.478 14.236 27.588 1.00 62.72 291 LYS A N 1
ATOM 2310 C CA . LYS A 1 291 ? 7.251 15.308 28.228 1.00 62.72 291 LYS A CA 1
ATOM 2311 C C . LYS A 1 291 ? 7.425 16.509 27.296 1.00 62.72 291 LYS A C 1
ATOM 2313 O O . LYS A 1 291 ? 7.472 17.625 27.794 1.00 62.72 291 LYS A O 1
ATOM 2318 N N . GLU A 1 292 ? 7.483 16.302 25.980 1.00 70.62 292 GLU A N 1
ATOM 2319 C CA . GLU A 1 292 ? 7.607 17.391 25.005 1.00 70.62 292 GLU A CA 1
ATOM 2320 C C . GLU A 1 292 ? 6.360 18.280 24.939 1.00 70.62 292 GLU A C 1
ATOM 2322 O O . GLU A 1 292 ? 6.467 19.474 25.216 1.00 70.62 292 GLU A O 1
ATOM 2327 N N . CYS A 1 293 ? 5.177 17.719 24.657 1.00 67.25 293 CYS A N 1
ATOM 2328 C CA . CYS A 1 293 ? 3.941 18.511 24.569 1.00 67.25 293 CYS A CA 1
ATOM 2329 C C . CYS A 1 293 ? 3.569 19.158 25.914 1.00 67.25 293 CYS A C 1
ATOM 2331 O O . CYS A 1 293 ? 3.066 20.279 25.954 1.00 67.25 293 CYS A O 1
ATOM 2333 N N . GLN A 1 294 ? 3.859 18.492 27.040 1.00 69.12 294 GLN A N 1
ATOM 2334 C CA . GLN A 1 294 ? 3.642 19.093 28.357 1.00 69.12 294 GLN A CA 1
ATOM 2335 C C . GLN A 1 294 ? 4.580 20.284 28.591 1.00 69.12 294 GLN A C 1
ATOM 2337 O O . GLN A 1 294 ? 4.124 21.321 29.066 1.00 69.12 294 GLN A O 1
ATOM 2342 N N . LYS A 1 295 ? 5.875 20.157 28.270 1.00 74.69 295 LYS A N 1
ATOM 2343 C CA . LYS A 1 295 ? 6.853 21.241 28.452 1.00 74.69 295 LYS A CA 1
ATOM 2344 C C . LYS A 1 295 ? 6.523 22.455 27.590 1.00 74.69 295 LYS A C 1
ATOM 2346 O O . LYS A 1 295 ? 6.614 23.571 28.093 1.00 74.69 295 LYS A O 1
ATOM 2351 N N . SER A 1 296 ? 6.119 22.247 26.336 1.00 79.44 296 SER A N 1
ATOM 2352 C CA . SER A 1 296 ? 5.790 23.351 25.430 1.00 79.44 296 SER A CA 1
ATOM 2353 C C . SER A 1 296 ? 4.542 24.120 25.873 1.00 79.44 296 SER A C 1
ATOM 2355 O O . SER A 1 296 ? 4.508 25.341 25.747 1.00 79.44 296 SER A O 1
ATOM 2357 N N . HIS A 1 297 ? 3.550 23.442 26.461 1.00 77.06 297 HIS A N 1
ATOM 2358 C CA . HIS A 1 297 ? 2.274 24.059 26.841 1.00 77.06 297 HIS A CA 1
ATOM 2359 C C . HIS A 1 297 ? 2.104 24.318 28.351 1.00 77.06 297 HIS A C 1
ATOM 2361 O O . HIS A 1 297 ? 1.044 24.768 28.795 1.00 77.06 297 HIS A O 1
ATOM 2367 N N . TRP A 1 298 ? 3.128 24.063 29.173 1.00 79.00 298 TRP A N 1
ATOM 2368 C CA . TRP A 1 298 ? 3.019 24.131 30.638 1.00 79.00 298 TRP A CA 1
ATOM 2369 C C . TRP A 1 298 ? 2.566 25.502 31.152 1.00 79.00 298 TRP A C 1
ATOM 2371 O O . TRP A 1 298 ? 1.758 25.575 32.079 1.00 79.00 298 TRP A O 1
ATOM 2381 N N . LYS A 1 299 ? 3.050 26.584 30.525 1.00 82.25 299 LYS A N 1
ATOM 2382 C CA . LYS A 1 299 ? 2.747 27.964 30.933 1.00 82.25 299 LYS A CA 1
ATOM 2383 C C . LYS A 1 299 ? 1.245 28.260 30.895 1.00 82.25 299 LYS A C 1
ATOM 2385 O O . LYS A 1 299 ? 0.740 28.852 31.836 1.00 82.25 299 LYS A O 1
ATOM 2390 N N . HIS A 1 300 ? 0.547 27.802 29.857 1.00 80.88 300 HIS A N 1
ATOM 2391 C CA . HIS A 1 300 ? -0.902 27.981 29.717 1.00 80.88 300 HIS A CA 1
ATOM 2392 C C . HIS A 1 300 ? -1.694 26.899 30.462 1.00 80.88 300 HIS A C 1
ATOM 2394 O O . HIS A 1 300 ? -2.699 27.188 31.105 1.00 80.88 300 HIS A O 1
ATOM 2400 N N . HIS A 1 301 ? -1.214 25.651 30.443 1.00 78.94 301 HIS A N 1
ATOM 2401 C CA . HIS A 1 301 ? -1.907 24.528 31.077 1.00 78.94 301 HIS A CA 1
ATOM 2402 C C . HIS A 1 301 ? -2.049 24.683 32.598 1.00 78.94 301 HIS A C 1
ATOM 2404 O O . HIS A 1 301 ? -3.045 24.240 33.163 1.00 78.94 301 HIS A O 1
ATOM 2410 N N . LYS A 1 302 ? -1.067 25.293 33.276 1.00 79.00 302 LYS A N 1
ATOM 2411 C CA . LYS A 1 302 ? -1.074 25.446 34.739 1.00 79.00 302 LYS A CA 1
ATOM 2412 C C . LYS A 1 302 ? -2.304 26.207 35.243 1.00 79.00 302 LYS A C 1
ATOM 2414 O O . LYS A 1 302 ? -2.904 25.787 36.234 1.00 79.00 302 LYS A O 1
ATOM 2419 N N . ASP A 1 303 ? -2.672 27.287 34.561 1.00 81.25 303 ASP A N 1
ATOM 2420 C CA . ASP A 1 303 ? -3.803 28.128 34.955 1.00 81.25 303 ASP A CA 1
ATOM 2421 C C . ASP A 1 303 ? -5.129 27.434 34.618 1.00 81.25 303 ASP A C 1
ATOM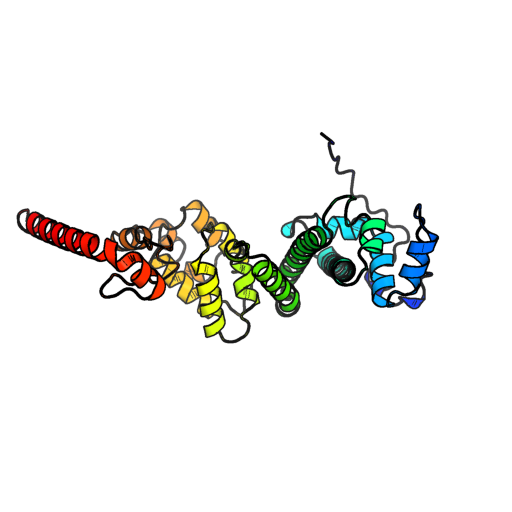 2423 O O . ASP A 1 303 ? -5.998 27.302 35.478 1.00 81.25 303 ASP A O 1
ATOM 2427 N N . GLU A 1 304 ? -5.236 26.845 33.422 1.00 79.38 304 GLU A N 1
ATOM 2428 C CA . GLU A 1 304 ? -6.411 26.063 33.012 1.00 79.38 304 GLU A CA 1
ATOM 2429 C C . GLU A 1 304 ? -6.670 24.859 33.930 1.00 79.38 304 GLU A C 1
ATOM 2431 O O . GLU A 1 304 ? -7.811 24.575 34.291 1.00 79.38 304 GLU A O 1
ATOM 2436 N N . CYS A 1 305 ? -5.615 24.146 34.335 1.00 75.44 305 CYS A N 1
ATOM 2437 C CA . CYS A 1 305 ? -5.723 22.990 35.222 1.00 75.44 305 CYS A CA 1
ATOM 2438 C C . CYS A 1 305 ? -6.233 23.394 36.612 1.00 75.44 305 CYS A C 1
ATOM 2440 O O . CYS A 1 305 ? -7.003 22.651 37.226 1.00 75.44 305 CYS A O 1
ATOM 2442 N N . ARG A 1 306 ? -5.825 24.570 37.105 1.00 75.50 306 ARG A N 1
ATOM 2443 C CA . ARG A 1 306 ? -6.285 25.111 38.388 1.00 75.50 306 ARG A CA 1
ATOM 2444 C C . ARG A 1 306 ? -7.768 25.487 38.332 1.00 75.50 306 ARG A C 1
ATOM 2446 O O . ARG A 1 306 ? -8.511 25.108 39.237 1.00 75.50 306 ARG A O 1
ATOM 2453 N N . GLU A 1 307 ? -8.201 26.163 37.269 1.00 78.81 307 GLU A N 1
ATOM 2454 C CA . GLU A 1 307 ? -9.606 26.556 37.083 1.00 78.81 307 GLU A CA 1
ATOM 2455 C C . GLU A 1 307 ? -10.530 25.348 36.877 1.00 78.81 307 GLU A C 1
ATOM 2457 O O . GLU A 1 307 ? -11.604 25.273 37.479 1.00 78.81 307 GLU A O 1
ATOM 2462 N N . LEU A 1 308 ? -10.096 24.346 36.103 1.00 75.31 308 LEU A N 1
ATOM 2463 C CA . LEU A 1 308 ? -10.854 23.103 35.921 1.00 75.31 308 LEU A CA 1
ATOM 2464 C C . LEU A 1 308 ? -11.026 22.339 37.239 1.00 75.31 308 LEU A C 1
ATOM 2466 O O . LEU A 1 308 ? -12.128 21.877 37.532 1.00 75.31 308 LEU A O 1
ATOM 2470 N N . PHE A 1 309 ? -9.972 22.242 38.057 1.00 74.44 309 PHE A N 1
ATOM 2471 C CA . PHE A 1 309 ? -10.051 21.592 39.369 1.00 74.44 309 PHE A CA 1
ATOM 2472 C C . PHE A 1 309 ? -11.016 22.320 40.314 1.00 74.44 309 PHE A C 1
ATOM 2474 O O . PHE A 1 309 ? -11.825 21.684 40.992 1.00 74.44 309 PHE A O 1
ATOM 2481 N N . LYS A 1 310 ? -10.971 23.658 40.330 1.00 81.25 310 LYS A N 1
ATOM 2482 C CA . LYS A 1 310 ? -11.895 24.484 41.116 1.00 81.25 310 LYS A CA 1
ATOM 2483 C C . LYS A 1 310 ? -13.346 24.271 40.673 1.00 81.25 310 LYS A C 1
ATOM 2485 O O . LYS A 1 310 ? -14.196 23.979 41.510 1.00 81.25 310 LYS A O 1
ATOM 2490 N N . THR A 1 311 ? -13.596 24.314 39.363 1.00 78.88 311 THR A N 1
ATOM 2491 C CA . THR A 1 311 ? -14.927 24.097 38.772 1.00 78.88 311 THR A CA 1
ATOM 2492 C C . THR A 1 311 ? -15.472 22.708 39.107 1.00 78.88 311 THR A C 1
ATOM 2494 O O . THR A 1 311 ? -16.625 22.577 39.511 1.00 78.88 311 THR A O 1
ATOM 2497 N N . GLN A 1 312 ? -14.643 21.664 38.999 1.00 74.50 312 GLN A N 1
ATOM 2498 C CA . GLN A 1 312 ? -15.056 20.299 39.329 1.00 74.50 312 GLN A CA 1
ATOM 2499 C C . GLN A 1 312 ? -15.463 20.175 40.805 1.00 74.50 312 GLN A C 1
ATOM 2501 O O . GLN A 1 312 ? -16.514 19.612 41.105 1.00 74.50 312 GLN A O 1
ATOM 2506 N N . LYS A 1 313 ? -14.684 20.763 41.721 1.00 81.44 313 LYS A N 1
ATOM 2507 C CA . LYS A 1 313 ? -14.982 20.751 43.160 1.00 81.44 313 LYS A CA 1
ATOM 2508 C C . LYS A 1 313 ? -16.276 21.504 43.492 1.00 81.44 313 LYS A C 1
ATOM 2510 O O . LYS A 1 313 ? -17.055 21.054 44.328 1.00 81.44 313 LYS A O 1
ATOM 2515 N N . GLU A 1 314 ? -16.528 22.629 42.825 1.00 88.62 314 GLU A N 1
ATOM 2516 C CA . GLU A 1 314 ? -17.783 23.380 42.958 1.00 88.62 314 GLU A CA 1
ATOM 2517 C C . GLU A 1 314 ? -18.993 22.586 42.438 1.00 88.62 314 GLU A C 1
ATOM 2519 O O . GLU A 1 314 ? -20.063 22.632 43.046 1.00 88.62 314 GLU A O 1
ATOM 2524 N N . MET A 1 315 ? -18.838 21.831 41.344 1.00 81.38 315 MET A N 1
ATOM 2525 C CA . MET A 1 315 ? -19.893 20.952 40.825 1.00 81.38 315 MET A CA 1
ATOM 2526 C C . MET A 1 315 ? -20.190 19.774 41.760 1.00 81.38 315 MET A C 1
ATOM 2528 O O . MET A 1 315 ? -21.359 19.461 41.985 1.00 81.38 315 MET A O 1
ATOM 2532 N N . GLU A 1 316 ? -19.154 19.143 42.320 1.00 80.12 316 GLU A N 1
ATOM 2533 C CA . GLU A 1 316 ? -19.292 18.055 43.298 1.00 80.12 316 GLU A CA 1
ATOM 2534 C C . GLU A 1 316 ? -20.013 18.541 44.567 1.00 80.12 316 GLU A C 1
ATOM 2536 O O . GLU A 1 316 ? -20.945 17.883 45.033 1.00 80.12 316 GLU A O 1
ATOM 2541 N N . LEU A 1 317 ? -19.665 19.739 45.059 1.00 90.12 317 LEU A N 1
ATOM 2542 C CA . LEU A 1 317 ? -20.374 20.395 46.161 1.00 90.12 317 LEU A CA 1
ATOM 2543 C C . LEU A 1 317 ? -21.851 20.624 45.819 1.00 90.12 317 LEU A C 1
ATOM 2545 O O . LEU A 1 317 ? -22.716 20.201 46.579 1.00 90.12 317 LEU A O 1
ATOM 2549 N N . LYS A 1 318 ? -22.163 21.226 44.664 1.00 89.19 318 LYS A N 1
ATOM 2550 C CA . LYS A 1 318 ? -23.556 21.490 44.254 1.00 89.19 318 LYS A CA 1
ATOM 2551 C C . LYS A 1 318 ? -24.399 20.217 44.137 1.00 89.19 318 LYS A C 1
ATOM 2553 O O . LYS A 1 318 ? -25.554 20.240 44.543 1.00 89.19 318 LYS A O 1
ATOM 2558 N N . CYS A 1 319 ? -23.828 19.118 43.639 1.00 83.69 319 CYS A N 1
ATOM 2559 C CA . CYS A 1 319 ? -24.546 17.843 43.530 1.00 83.69 319 CYS A CA 1
ATOM 2560 C C . CYS A 1 319 ? -24.840 17.210 44.899 1.00 83.69 319 CYS A C 1
ATOM 2562 O O . CYS A 1 319 ? -25.865 16.551 45.049 1.00 83.69 319 CYS A O 1
ATOM 2564 N N . SER A 1 320 ? -23.977 17.425 45.899 1.00 84.38 320 SER A N 1
ATOM 2565 C CA . SER A 1 320 ? -24.181 16.883 47.251 1.00 84.38 320 SER A CA 1
ATOM 2566 C C . SER A 1 320 ? -25.353 17.518 48.009 1.00 84.38 320 SER A C 1
ATOM 2568 O O . SER A 1 320 ? -25.888 16.899 48.920 1.00 84.38 320 SER A O 1
ATOM 2570 N N . TYR A 1 321 ? -25.788 18.722 47.616 1.00 82.44 321 TYR A N 1
ATOM 2571 C CA . TYR A 1 321 ? -26.919 19.424 48.238 1.00 82.44 321 TYR A CA 1
ATOM 2572 C C . TYR A 1 321 ? -28.287 19.057 47.642 1.00 82.44 321 TYR A C 1
ATOM 2574 O O . TYR A 1 321 ? -29.310 19.526 48.132 1.00 82.44 321 TYR A O 1
ATOM 2582 N N . THR A 1 322 ? -28.320 18.259 46.573 1.00 77.62 322 THR A N 1
ATOM 2583 C CA . THR A 1 322 ? -29.549 17.908 45.835 1.00 77.62 322 THR A CA 1
ATOM 2584 C C . THR A 1 322 ? -30.039 16.475 46.074 1.00 77.62 322 THR A C 1
ATOM 2586 O O . THR A 1 322 ? -30.950 16.025 45.382 1.00 77.62 322 THR A O 1
ATOM 2589 N N . THR A 1 323 ? -29.449 15.766 47.036 1.00 60.97 323 THR A N 1
ATOM 2590 C CA . THR A 1 323 ? -29.803 14.396 47.464 1.00 60.97 323 THR A CA 1
ATOM 2591 C C . THR A 1 323 ? -30.218 14.383 48.918 1.00 60.97 323 THR A C 1
ATOM 2593 O O . THR A 1 323 ? -31.224 13.711 49.224 1.00 60.97 323 THR A O 1
#

pLDDT: mean 73.38, std 20.73, range [23.48, 98.25]

Organism: NCBI:txid1033252

Foldseek 3Di:
DDDDDPDDDDPDPDDDDPPVVCVVCVPVDDQDQDDFPPRPVLVVLLVPDDPLLSVLVSCCVVVVVLLCCLQPPDLVPDDPVCLVVSLVNLVSVLCNLVPPDPVNCVRVVLADPPDDSVVSSLVSLLSSLVSSLSSCVVVLNLVVNLVSLVVNVVSCVVVVPLCLLAALLSQQSPPPDDLVSSVVSSLVSLQPHPYDLVNVQSSQRRDPNHPVVLVVVLVQCLLQVVPDDLVSCCVRPVVPDSN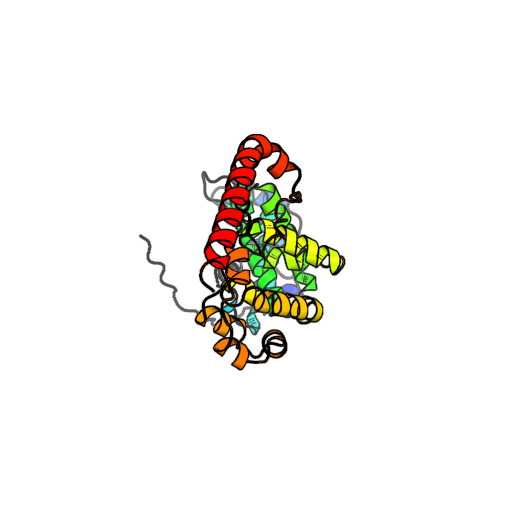CVSNVHPVNSVPRDDDPNSVVQQPDALPQRRGGPPSPPQPDPVDGPPCVSCVVCVVVVVVVVVVVVVVVVVVVVVVVVVD

Sequence (323 aa):
MMEFRVLDLVMVPGNAGTAKEMQERPEDYEVVTLIYPNARAVELIAQALPMHLKLALFFNNKLPNLFRFSYFVLDQDVPEDVRDACIWALSMFIRIMEECPESILRAQGHVEPGNDCQKSRSITLLNARGKITSHLLLADRAQKAIPYAKAMVDEELTRGDDMWMQNPYKALVLSQADDQEVAKTLCRAMRGIECGPADWCIATHSQSCFRVAESWLATWFRKNPRFMTEREMKYLLLPAGPILNLLGGEKWLETRKQTTKADQRMAKACRTCGVREPLVTLLRCNGCNTKECQKSHWKHHKDECRELFKTQKEMELKCSYTT

Radius of gyration: 26.65 Å; Cα contacts (8 Å, |Δi|>4): 254; chains: 1; bounding box: 53×49×81 Å

Mean predicted aligned error: 15.68 Å

Solvent-accessible surface area (backbone atoms only — not comparable to full-atom values): 19074 Å² total; per-residue (Å²): 138,83,84,81,78,86,77,77,94,69,87,74,94,74,88,73,72,51,76,64,59,57,67,76,49,66,86,82,60,81,87,77,83,74,93,50,102,59,30,68,65,55,46,57,54,55,69,70,46,56,69,72,56,46,50,31,54,49,47,51,70,74,39,46,64,56,42,50,45,50,69,69,56,57,80,87,75,54,54,77,91,51,41,66,58,31,42,50,40,36,54,35,48,45,49,49,62,73,70,50,54,66,71,55,39,38,72,73,60,74,36,58,90,92,57,60,60,67,62,46,40,50,58,49,44,44,51,39,31,50,48,39,24,50,54,25,46,78,66,76,34,53,80,75,16,32,68,37,35,42,54,45,50,56,52,35,63,71,66,70,48,69,60,61,27,67,42,60,54,53,34,60,57,64,22,86,56,55,77,66,47,25,52,48,38,40,43,54,35,42,52,70,37,92,62,63,78,75,66,55,58,74,64,72,72,57,81,84,72,37,70,70,50,34,58,50,48,31,55,49,42,72,54,43,62,66,81,53,55,72,68,57,47,46,68,64,33,60,74,83,33,74,40,31,54,72,55,60,33,74,61,33,76,78,63,56,67,85,44,73,69,36,51,60,36,59,71,37,51,41,90,79,77,59,48,33,33,83,46,40,88,70,48,63,78,86,60,48,89,48,66,64,59,44,64,76,44,41,83,63,48,56,58,54,54,51,51,52,53,52,52,50,53,53,50,55,52,58,57,65,76,75,116